Protein AF-X1R672-F1 (afdb_monomer)

Organism: NCBI:txid412755

Secondary structure (DSSP, 8-state):
-EEEEE-S-EEES-EEEEEEEE-S-EEEEEEEEEEEEE-S-EEEEEEEEEEEEE-S-EEEEEEEEEEEEESS-EEEEEEEEEEEEE-S---S-B-EEEEEEEEE-S-EEEEEEEEEEEEE-S-EEEEEEEEEEEEE-S-EEEEEEEEEEEEE-S-EEEEEEEEEEEEE-S-EEEEEEEEEEEEE-S-EEEEEEEEEEEEE--S-EEEEEEEEEEEE-

Solvent-accessible surface area (backbone atoms only — not comparable to full-atom values): 9583 Å² total; per-residue (Å²): 113,50,78,53,73,38,82,54,72,50,74,45,71,72,45,62,31,42,38,41,38,33,62,29,45,37,41,41,45,37,34,44,42,40,40,39,43,34,64,32,46,38,48,41,48,37,36,46,34,42,38,45,41,30,63,30,47,35,40,37,44,36,32,44,34,40,39,42,41,42,64,25,36,42,34,52,44,34,33,44,33,40,36,41,40,37,73,33,54,52,60,62,69,39,53,38,35,44,36,41,38,39,39,35,60,34,53,47,51,42,45,36,34,43,34,41,36,36,38,34,58,24,45,36,39,38,43,38,33,44,35,39,36,38,37,33,59,23,43,35,40,40,43,37,34,43,35,41,39,39,38,31,60,23,45,34,39,38,45,36,35,44,37,42,35,39,39,32,62,24,45,36,42,36,42,38,35,46,34,40,39,38,40,31,57,26,42,36,40,35,47,35,35,43,36,40,35,38,41,44,73,29,97,43,74,46,72,74,38,72,74,42,81,50,76,50,112

Radius of gyration: 20.78 Å; Cα contacts (8 Å, |Δi|>4): 704; chains: 1; bounding box: 51×22×62 Å

pLDDT: mean 83.42, std 8.6, range [56.53, 95.25]

Foldseek 3Di:
DDEEEAPEEEEEEEDAEYAYEYCYEYEYEEYEEYEYEYNEEYEYEEYAEYDYEYCEEYEYEEYAEEEEEYNYAYYYAEYAEYEYEYPYDHPDEHNEYAYYAEEYCEEHEYEYYAEEEYEYNEEYEYEEYAEYEYEYCYEYEYEDYAEYAEEYNEEYEYEDYEYYYYEYPYEYEYEDYEEEAEEYCEAYEYAEYEEYYYEYNYPHYYYNYYNYDDDYD

Structure (mmCIF, N/CA/C/O backbone):
data_AF-X1R672-F1
#
_entry.id   AF-X1R672-F1
#
loop_
_atom_site.group_PDB
_atom_site.id
_atom_site.type_symbol
_atom_site.label_atom_id
_atom_site.label_alt_id
_atom_site.label_comp_id
_atom_site.label_asym_id
_atom_site.label_entity_id
_atom_site.label_seq_id
_atom_site.pdbx_PDB_ins_code
_atom_site.Cartn_x
_atom_site.Cartn_y
_atom_site.Cartn_z
_atom_site.occupancy
_atom_site.B_iso_or_equiv
_atom_site.auth_seq_id
_atom_site.auth_comp_id
_atom_site.auth_asym_id
_atom_site.auth_atom_id
_atom_site.pdbx_PDB_model_num
ATOM 1 N N . ILE A 1 1 ? 27.739 8.202 -20.417 1.00 71.56 1 ILE A N 1
ATOM 2 C CA . ILE A 1 1 ? 26.594 9.024 -20.893 1.00 71.56 1 ILE A CA 1
ATOM 3 C C . ILE A 1 1 ? 26.283 8.698 -22.350 1.00 71.56 1 ILE A C 1
ATOM 5 O O . ILE A 1 1 ? 27.121 8.945 -23.214 1.00 71.56 1 ILE A O 1
ATOM 9 N N . TRP A 1 2 ? 25.102 8.149 -22.623 1.00 75.69 2 TRP A N 1
ATOM 10 C CA . TRP A 1 2 ? 24.567 7.944 -23.969 1.00 75.69 2 TRP A CA 1
ATOM 11 C C . TRP A 1 2 ? 23.218 8.652 -24.113 1.00 75.69 2 TRP A C 1
ATOM 13 O O . TRP A 1 2 ? 22.393 8.593 -23.203 1.00 75.69 2 TRP A O 1
ATOM 23 N N . THR A 1 3 ? 22.997 9.299 -25.260 1.00 81.69 3 THR A N 1
ATOM 24 C CA . THR A 1 3 ? 21.722 9.929 -25.618 1.00 81.69 3 THR A CA 1
ATOM 25 C C . THR A 1 3 ? 21.272 9.495 -27.013 1.00 81.69 3 THR A C 1
ATOM 27 O O . THR A 1 3 ? 22.068 9.535 -27.953 1.00 81.69 3 THR A O 1
ATOM 30 N N . GLY A 1 4 ? 20.007 9.091 -27.177 1.00 80.81 4 GLY A N 1
ATOM 31 C CA . GLY A 1 4 ? 19.477 8.732 -28.500 1.00 80.81 4 GLY A CA 1
ATOM 32 C C . GLY A 1 4 ? 18.262 7.802 -28.513 1.00 80.81 4 GLY A C 1
ATOM 33 O O . GLY A 1 4 ? 17.698 7.462 -27.479 1.00 80.81 4 GLY A O 1
ATOM 34 N N . THR A 1 5 ? 17.877 7.370 -29.715 1.00 83.44 5 THR A N 1
ATOM 35 C CA . THR A 1 5 ? 16.815 6.375 -29.936 1.00 83.44 5 THR A CA 1
ATOM 36 C C . THR A 1 5 ? 17.429 5.036 -30.334 1.00 83.44 5 THR A C 1
ATOM 38 O O . THR A 1 5 ? 18.283 4.982 -31.223 1.00 83.44 5 THR A O 1
ATOM 41 N N . VAL A 1 6 ? 16.992 3.950 -29.697 1.00 81.25 6 VAL A N 1
ATOM 42 C CA . VAL A 1 6 ? 17.369 2.578 -30.059 1.00 81.25 6 VAL A CA 1
ATOM 43 C C . VAL A 1 6 ? 16.262 1.967 -30.918 1.00 81.25 6 VAL A C 1
ATOM 45 O O . VAL A 1 6 ? 15.245 1.524 -30.397 1.00 81.25 6 VAL A O 1
ATOM 48 N N . 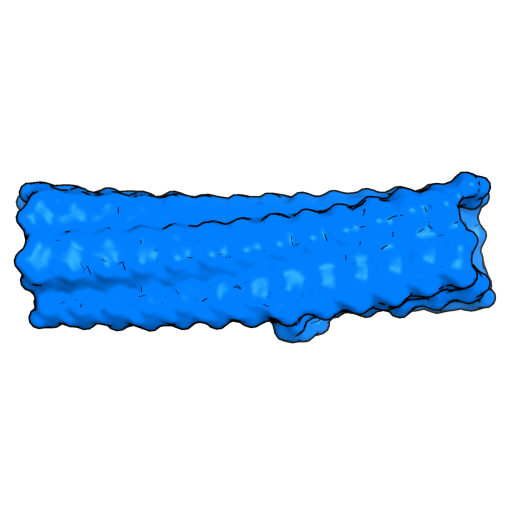GLY A 1 7 ? 16.468 1.943 -32.237 1.00 80.62 7 GLY A N 1
ATOM 49 C CA . GLY A 1 7 ? 15.520 1.370 -33.209 1.00 80.62 7 GLY A CA 1
ATOM 50 C C . GLY A 1 7 ? 15.805 -0.082 -33.623 1.00 80.62 7 GLY A C 1
ATOM 51 O O . GLY A 1 7 ? 15.155 -0.603 -34.525 1.00 80.62 7 GLY A O 1
ATOM 52 N N . ALA A 1 8 ? 16.809 -0.735 -33.029 1.00 77.50 8 ALA A N 1
ATOM 53 C CA . ALA A 1 8 ? 17.177 -2.124 -33.315 1.00 77.50 8 ALA A CA 1
ATOM 54 C C . ALA A 1 8 ? 17.675 -2.825 -32.047 1.00 77.50 8 ALA A C 1
ATOM 56 O O . ALA A 1 8 ? 18.190 -2.164 -31.148 1.00 77.50 8 ALA A O 1
ATOM 57 N N . SER A 1 9 ? 17.557 -4.155 -31.990 1.00 79.19 9 SER A N 1
ATOM 58 C CA . SER A 1 9 ? 17.966 -4.919 -30.811 1.00 79.19 9 SER A CA 1
ATOM 59 C C . SER A 1 9 ? 19.440 -4.732 -30.471 1.00 79.19 9 SER A C 1
ATOM 61 O O . SER A 1 9 ? 20.311 -4.839 -31.338 1.00 79.19 9 SER A O 1
ATOM 63 N N . ALA A 1 10 ? 19.708 -4.471 -29.197 1.00 75.62 10 ALA A N 1
ATOM 64 C CA . ALA A 1 10 ? 21.037 -4.178 -28.688 1.00 75.62 10 ALA A CA 1
ATOM 65 C C . ALA A 1 10 ? 21.190 -4.663 -27.240 1.00 75.62 10 ALA A C 1
ATOM 67 O O . ALA A 1 10 ? 20.209 -4.791 -26.509 1.00 75.62 10 ALA A O 1
ATOM 68 N N . GLY A 1 11 ? 22.431 -4.965 -26.858 1.00 76.94 11 GLY A N 1
ATOM 69 C CA . GLY A 1 11 ? 22.773 -5.452 -25.529 1.00 76.94 11 GLY A CA 1
ATOM 70 C C . GLY A 1 11 ? 23.966 -4.701 -24.954 1.00 76.94 11 GLY A C 1
ATOM 71 O O . GLY A 1 11 ? 24.951 -4.471 -25.665 1.00 76.94 11 GLY A O 1
ATOM 72 N N . TRP A 1 12 ? 23.899 -4.335 -23.676 1.00 76.06 12 TRP A N 1
ATOM 73 C CA . TRP A 1 12 ? 24.976 -3.624 -22.987 1.00 76.06 12 TRP A CA 1
ATOM 74 C C . TRP A 1 12 ? 25.368 -4.316 -21.686 1.00 76.06 12 TRP A C 1
ATOM 76 O O . TRP A 1 12 ? 24.532 -4.754 -20.900 1.00 76.06 12 TRP A O 1
ATOM 86 N N . ASN A 1 13 ? 26.676 -4.360 -21.431 1.00 74.88 13 ASN A N 1
ATOM 87 C CA . ASN A 1 13 ? 27.198 -4.873 -20.165 1.00 74.88 13 ASN A CA 1
ATOM 88 C C . ASN A 1 13 ? 27.234 -3.799 -19.069 1.00 74.88 13 ASN A C 1
ATOM 90 O O . ASN A 1 13 ? 26.961 -4.121 -17.920 1.00 74.88 13 ASN A O 1
ATOM 94 N N . LEU A 1 14 ? 27.580 -2.554 -19.414 1.00 75.12 14 LEU A N 1
ATOM 95 C CA . LEU A 1 14 ? 27.647 -1.438 -18.470 1.00 75.12 14 LEU A CA 1
ATOM 96 C C . LEU A 1 14 ? 27.335 -0.121 -19.186 1.00 75.12 14 LEU A C 1
ATOM 98 O O . LEU A 1 14 ? 27.937 0.178 -20.222 1.00 75.12 14 LEU A O 1
ATOM 102 N N . VAL A 1 15 ? 26.403 0.652 -18.633 1.00 75.69 15 VAL A N 1
ATOM 103 C CA . VAL A 1 15 ? 26.077 2.013 -19.073 1.00 75.69 15 VAL A CA 1
ATOM 104 C C . VAL A 1 15 ? 25.950 2.894 -17.837 1.00 75.69 15 VAL A C 1
ATOM 106 O O . VAL A 1 15 ? 25.052 2.686 -17.045 1.00 75.69 15 VAL A O 1
ATOM 109 N N . GLU A 1 16 ? 26.821 3.886 -17.664 1.00 77.38 16 GLU A N 1
ATOM 110 C CA . GLU A 1 16 ? 26.736 4.785 -16.496 1.00 77.38 16 GLU A CA 1
ATOM 111 C C . GLU A 1 16 ? 25.471 5.655 -16.551 1.00 77.38 16 GLU A C 1
ATOM 113 O O . GLU A 1 16 ? 24.698 5.718 -15.612 1.00 77.38 16 GLU A O 1
ATOM 118 N N . ILE A 1 17 ? 25.207 6.308 -17.688 1.00 78.38 17 ILE A N 1
ATOM 119 C CA . ILE A 1 17 ? 24.030 7.177 -17.842 1.00 78.38 17 ILE A CA 1
ATOM 120 C C . ILE A 1 17 ? 23.416 6.966 -19.213 1.00 78.38 17 ILE A C 1
ATOM 122 O O . ILE A 1 17 ? 24.131 7.064 -20.222 1.00 78.38 17 ILE A O 1
ATOM 126 N N . TRP A 1 18 ? 22.105 6.749 -19.247 1.00 81.00 18 TRP A N 1
ATOM 127 C CA . TRP A 1 18 ? 21.318 6.641 -20.470 1.00 81.00 18 TRP A CA 1
ATOM 128 C C . TRP A 1 18 ? 20.131 7.606 -20.459 1.00 81.00 18 TRP A C 1
ATOM 130 O O . TRP A 1 18 ? 19.401 7.712 -19.473 1.00 81.00 18 TRP A O 1
ATOM 140 N N . THR A 1 19 ? 19.912 8.302 -21.577 1.00 82.19 19 THR A N 1
ATOM 141 C CA . THR A 1 19 ? 18.711 9.123 -21.781 1.00 82.19 19 THR A CA 1
ATOM 142 C C . THR A 1 19 ? 18.180 8.978 -23.202 1.00 82.19 19 THR A C 1
ATOM 144 O O . THR A 1 19 ? 18.911 9.236 -24.160 1.00 82.19 19 THR A O 1
ATOM 147 N N . GLY A 1 20 ? 16.917 8.593 -23.384 1.00 81.94 20 GLY A N 1
ATOM 148 C CA . GLY A 1 20 ? 16.437 8.282 -24.731 1.00 81.94 20 GLY A CA 1
ATOM 149 C C . GLY A 1 20 ? 15.103 7.552 -24.844 1.00 81.94 20 GLY A C 1
ATOM 150 O O . GLY A 1 20 ? 14.319 7.485 -23.898 1.00 81.94 20 GLY A O 1
ATOM 151 N N . VAL A 1 21 ? 14.878 6.978 -26.030 1.00 80.31 21 VAL A N 1
ATOM 152 C CA . VAL A 1 21 ? 13.721 6.123 -26.339 1.00 80.31 21 VAL A CA 1
ATOM 153 C C . VAL A 1 21 ? 14.203 4.759 -26.828 1.00 80.31 21 VAL A C 1
ATOM 155 O O . VAL A 1 21 ? 15.087 4.680 -27.685 1.00 80.31 21 VAL A O 1
ATOM 158 N N . ALA A 1 22 ? 13.634 3.683 -26.287 1.00 79.12 22 ALA A N 1
ATOM 159 C CA . ALA A 1 22 ? 13.889 2.318 -26.745 1.00 79.12 22 ALA A CA 1
ATOM 160 C C . ALA A 1 22 ? 12.663 1.774 -27.495 1.00 79.12 22 ALA A C 1
ATOM 162 O O . ALA A 1 22 ? 11.650 1.448 -26.877 1.00 79.12 22 ALA A O 1
ATOM 163 N N . GLU A 1 23 ? 12.769 1.672 -28.823 1.00 81.06 23 GLU A N 1
ATOM 164 C CA . GLU A 1 23 ? 11.704 1.196 -29.726 1.00 81.06 23 GLU A CA 1
ATOM 165 C C . GLU A 1 23 ? 11.875 -0.291 -30.112 1.00 81.06 23 GLU A C 1
ATOM 167 O O . GLU A 1 23 ? 11.015 -0.867 -30.778 1.00 81.06 23 GLU A O 1
ATOM 172 N N . ALA A 1 24 ? 12.984 -0.930 -29.717 1.00 73.81 24 ALA A N 1
ATOM 173 C CA . ALA A 1 24 ? 13.288 -2.333 -30.013 1.00 73.81 24 ALA A CA 1
ATOM 174 C C . ALA A 1 24 ? 13.785 -3.115 -28.777 1.00 73.81 24 ALA A C 1
ATOM 176 O O . ALA A 1 24 ? 14.414 -2.516 -27.897 1.00 73.81 24 ALA A O 1
ATOM 177 N N . PRO A 1 25 ? 13.576 -4.454 -28.728 1.00 73.00 25 PRO A N 1
ATOM 178 C CA . PRO A 1 25 ? 13.939 -5.271 -27.573 1.00 73.00 25 PRO A CA 1
ATOM 179 C C . PRO A 1 25 ? 15.420 -5.197 -27.249 1.00 73.00 25 PRO A C 1
ATOM 181 O O . PRO A 1 25 ? 16.264 -5.292 -28.146 1.00 73.00 25 PRO A O 1
ATOM 184 N N . THR A 1 26 ? 15.730 -5.057 -25.972 1.00 70.69 26 THR A N 1
ATOM 185 C CA . THR A 1 26 ? 17.067 -4.698 -25.508 1.00 70.69 26 THR A CA 1
ATOM 186 C C . THR A 1 26 ? 17.372 -5.365 -24.164 1.00 70.69 26 THR A C 1
ATOM 188 O O . THR A 1 26 ? 16.464 -5.639 -23.383 1.00 70.69 26 THR A O 1
ATOM 191 N N . GLU A 1 27 ? 18.646 -5.698 -23.937 1.00 73.12 27 GLU A N 1
ATOM 192 C CA . GLU A 1 27 ? 19.112 -6.415 -22.740 1.00 73.12 27 GLU A CA 1
ATOM 193 C C . GLU A 1 27 ? 20.256 -5.644 -22.075 1.00 73.12 27 GLU A C 1
ATOM 195 O O . GLU A 1 27 ? 21.215 -5.222 -22.732 1.00 73.12 27 GLU A O 1
ATOM 200 N N . TRP A 1 28 ? 20.190 -5.491 -20.756 1.00 69.94 28 TRP A N 1
ATOM 201 C CA . TRP A 1 28 ? 21.208 -4.772 -19.999 1.00 69.94 28 TRP A CA 1
ATOM 202 C C . TRP A 1 28 ? 21.562 -5.477 -18.697 1.00 69.94 28 TRP A C 1
ATOM 204 O O . TRP A 1 28 ? 20.696 -5.942 -17.953 1.00 69.94 28 TRP A O 1
ATOM 214 N N . LYS A 1 29 ? 22.864 -5.507 -18.391 1.00 67.81 29 LYS A N 1
ATOM 215 C CA . LYS A 1 29 ? 23.355 -6.075 -17.130 1.00 67.81 29 LYS A CA 1
ATOM 216 C C . LYS A 1 29 ? 23.440 -5.074 -15.984 1.00 67.81 29 LYS A C 1
ATOM 218 O O . LYS A 1 29 ? 22.964 -5.392 -14.904 1.00 67.81 29 LYS A O 1
ATOM 223 N N . LEU A 1 30 ? 24.055 -3.912 -16.192 1.00 68.19 30 LEU A N 1
ATOM 224 C CA . LEU A 1 30 ? 24.229 -2.918 -15.131 1.00 68.19 30 LEU A CA 1
ATOM 225 C C . LEU A 1 30 ? 24.100 -1.501 -15.683 1.00 68.19 30 LEU A C 1
ATOM 227 O O . LEU A 1 30 ? 24.703 -1.175 -16.714 1.00 68.19 30 LEU A O 1
ATOM 231 N N . THR A 1 31 ? 23.300 -0.664 -15.025 1.00 70.50 31 THR A N 1
ATOM 232 C CA . THR A 1 31 ? 23.188 0.764 -15.345 1.00 70.50 31 THR A CA 1
ATOM 233 C C . THR A 1 31 ? 23.031 1.603 -14.080 1.00 70.50 31 THR A C 1
ATOM 235 O O . THR A 1 31 ? 22.209 1.251 -13.242 1.00 70.50 31 THR A O 1
ATOM 238 N N . GLU A 1 32 ? 23.808 2.687 -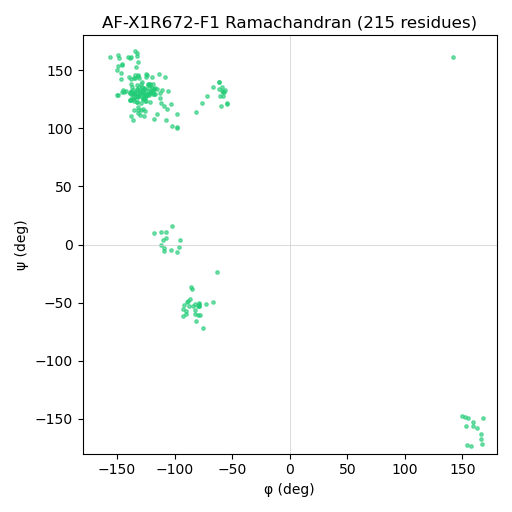13.955 1.00 76.44 32 GLU A N 1
ATOM 239 C CA . GLU A 1 32 ? 23.737 3.593 -12.794 1.00 76.44 32 GLU A CA 1
ATOM 240 C C . GLU A 1 32 ? 22.474 4.468 -12.910 1.00 76.44 32 GLU A C 1
ATOM 242 O O . GLU A 1 32 ? 21.482 4.181 -12.257 1.00 76.44 32 GLU A O 1
ATOM 247 N N . THR A 1 33 ? 22.410 5.441 -13.830 1.00 76.25 33 THR A N 1
ATOM 248 C CA . THR A 1 33 ? 21.232 6.328 -13.971 1.00 76.25 33 THR A CA 1
ATOM 249 C C . THR A 1 33 ? 20.532 6.200 -15.326 1.00 76.25 33 THR A C 1
ATOM 251 O O . THR A 1 33 ? 21.135 6.360 -16.396 1.00 76.25 33 THR A O 1
ATOM 254 N N . TRP A 1 34 ? 19.212 6.010 -15.300 1.00 77.62 34 TRP A N 1
ATOM 255 C CA . TRP A 1 34 ? 18.373 5.820 -16.481 1.00 77.62 34 TRP A CA 1
ATOM 256 C C . TRP A 1 34 ? 17.211 6.819 -16.540 1.00 77.62 34 TRP A C 1
ATOM 258 O O . TRP A 1 34 ? 16.376 6.853 -15.641 1.00 77.62 34 TRP A O 1
ATOM 268 N N . SER A 1 35 ? 17.096 7.587 -17.634 1.00 79.00 35 SER A N 1
ATOM 269 C CA . SER A 1 35 ? 15.944 8.471 -17.882 1.00 79.00 35 SER A CA 1
ATOM 270 C C . SER A 1 35 ? 15.289 8.236 -19.248 1.00 79.00 35 SER A C 1
ATOM 272 O O . SER A 1 35 ? 15.903 8.520 -20.277 1.00 79.00 35 SER A O 1
ATOM 274 N N . ALA A 1 36 ? 14.067 7.687 -19.304 1.00 73.56 36 ALA A N 1
ATOM 275 C CA . ALA A 1 36 ? 13.574 7.092 -20.556 1.00 73.56 36 ALA A CA 1
ATOM 276 C C . ALA A 1 36 ? 12.073 6.971 -20.776 1.00 73.56 36 ALA A C 1
ATOM 278 O O . ALA A 1 36 ? 11.294 6.849 -19.833 1.00 73.56 36 ALA A O 1
ATOM 279 N N . THR A 1 37 ? 11.729 6.804 -22.056 1.00 75.75 37 THR A N 1
ATOM 280 C CA . THR A 1 37 ? 10.483 6.166 -22.496 1.00 75.75 37 THR A CA 1
ATOM 281 C C . THR A 1 37 ? 10.789 4.837 -23.192 1.00 75.75 37 THR A C 1
ATOM 283 O O . THR A 1 37 ? 11.593 4.782 -24.125 1.00 75.75 37 THR A O 1
ATOM 286 N N . ILE A 1 38 ? 10.158 3.755 -22.730 1.00 70.62 38 ILE A N 1
ATOM 287 C CA . ILE A 1 38 ? 10.334 2.405 -23.288 1.00 70.62 38 ILE A CA 1
ATOM 288 C C . ILE A 1 38 ? 9.061 1.977 -24.035 1.00 70.62 38 ILE A C 1
ATOM 290 O O . ILE A 1 38 ? 7.989 1.856 -23.434 1.00 70.62 38 ILE A O 1
ATOM 294 N N . GLU A 1 39 ? 9.201 1.709 -25.336 1.00 77.06 39 GLU A N 1
ATOM 295 C CA . GLU A 1 39 ? 8.126 1.312 -26.261 1.00 77.06 39 GLU A CA 1
ATOM 296 C C . GLU A 1 39 ? 8.253 -0.148 -26.748 1.00 77.06 39 GLU A C 1
ATOM 298 O O . GLU A 1 39 ? 7.537 -0.573 -27.655 1.00 77.06 39 GLU A O 1
ATOM 303 N N . SER A 1 40 ? 9.145 -0.949 -26.154 1.00 71.88 40 SER A N 1
ATOM 304 C CA . SER A 1 40 ? 9.304 -2.378 -26.469 1.00 71.88 40 SER A CA 1
ATOM 305 C C . SER A 1 40 ? 9.750 -3.196 -25.248 1.00 71.88 40 SER A C 1
ATOM 307 O O . SER A 1 40 ? 10.297 -2.607 -24.320 1.00 71.88 40 SER A O 1
ATOM 309 N N . PRO A 1 41 ? 9.563 -4.533 -25.232 1.00 70.56 41 PRO A N 1
ATOM 310 C CA . PRO A 1 41 ? 9.930 -5.346 -24.078 1.00 70.56 41 PRO A CA 1
ATOM 311 C C . PRO A 1 41 ? 11.417 -5.311 -23.738 1.00 70.56 41 PRO A C 1
ATOM 313 O O . PRO A 1 41 ? 12.267 -5.376 -24.629 1.00 70.56 41 PRO A O 1
ATOM 316 N N . VAL A 1 42 ? 11.713 -5.270 -22.440 1.00 69.44 42 VAL A N 1
ATOM 317 C CA . VAL A 1 42 ? 13.078 -5.181 -21.918 1.00 69.44 42 VAL A CA 1
ATOM 318 C C . VAL A 1 42 ? 13.283 -6.108 -20.720 1.00 69.44 42 VAL A C 1
ATOM 320 O O . VAL A 1 42 ? 12.402 -6.222 -19.866 1.00 69.44 42 VAL A O 1
ATOM 323 N N . GLU A 1 43 ? 14.476 -6.707 -20.641 1.00 70.75 43 GLU A N 1
ATOM 324 C CA . GLU A 1 43 ? 14.959 -7.467 -19.484 1.00 70.75 43 GLU A CA 1
ATOM 325 C C . GLU A 1 43 ? 16.231 -6.832 -18.884 1.00 70.75 43 GLU A C 1
ATOM 327 O O . GLU A 1 43 ? 17.187 -6.518 -19.605 1.00 70.75 43 GLU A O 1
ATOM 332 N N . TRP A 1 44 ? 16.249 -6.672 -17.553 1.00 67.75 44 TRP A N 1
ATOM 333 C CA . TRP A 1 44 ? 17.357 -6.078 -16.790 1.00 67.75 44 TRP A CA 1
ATOM 334 C C . TRP A 1 44 ? 17.871 -6.985 -15.676 1.00 67.75 44 TRP A C 1
ATOM 336 O O . TRP A 1 44 ? 17.090 -7.653 -14.993 1.00 67.75 44 TRP A O 1
ATOM 346 N N . GLN A 1 45 ? 19.182 -6.918 -15.406 1.00 68.81 45 GLN A N 1
ATOM 347 C CA . GLN A 1 45 ? 19.751 -7.494 -14.181 1.00 68.81 45 GLN A CA 1
ATOM 348 C C . GLN A 1 45 ? 19.836 -6.490 -13.018 1.00 68.81 45 GLN A C 1
ATOM 350 O O . GLN A 1 45 ? 19.338 -6.821 -11.947 1.00 68.81 45 GLN A O 1
ATOM 355 N N . LEU A 1 46 ? 20.420 -5.299 -13.202 1.00 71.75 46 LEU A N 1
ATOM 356 C CA . LEU A 1 46 ? 20.580 -4.303 -12.130 1.00 71.75 46 LEU A CA 1
ATOM 357 C C . LEU A 1 46 ? 20.467 -2.862 -12.657 1.00 71.75 46 LEU A C 1
ATOM 359 O O . LEU A 1 46 ? 21.141 -2.515 -13.633 1.00 71.75 46 LEU A O 1
ATOM 363 N N . ILE A 1 47 ? 19.650 -2.036 -11.995 1.00 76.62 47 ILE A N 1
ATOM 364 C CA . ILE A 1 47 ? 19.583 -0.577 -12.186 1.00 76.62 47 ILE A CA 1
ATOM 365 C C . ILE A 1 47 ? 19.731 0.117 -10.826 1.00 76.62 47 ILE A C 1
ATOM 367 O O . ILE A 1 47 ? 19.000 -0.232 -9.905 1.00 76.62 47 ILE A O 1
ATOM 371 N N . GLU A 1 48 ? 20.619 1.106 -10.705 1.00 80.69 48 GLU A N 1
ATOM 372 C CA . GLU A 1 48 ? 20.726 1.909 -9.471 1.00 80.69 48 GLU A CA 1
ATOM 373 C C . GLU A 1 48 ? 19.606 2.964 -9.413 1.00 80.69 48 GLU A C 1
ATOM 375 O O . GLU A 1 48 ? 18.834 3.019 -8.467 1.00 80.69 48 GLU A O 1
ATOM 380 N N . GLU A 1 49 ? 19.413 3.761 -10.462 1.00 80.69 49 GLU A N 1
ATOM 381 C CA . GLU A 1 49 ? 18.392 4.810 -10.496 1.00 80.69 49 GLU A CA 1
ATOM 382 C C . GLU A 1 49 ? 17.632 4.818 -11.823 1.00 80.69 49 GLU A C 1
ATOM 384 O O . GLU A 1 49 ? 18.210 4.949 -12.906 1.00 80.69 49 GLU A O 1
ATOM 389 N N . TRP A 1 50 ? 16.305 4.741 -11.749 1.00 81.06 50 TRP A N 1
ATOM 390 C CA . TRP A 1 50 ? 15.420 4.885 -12.895 1.00 81.06 50 TRP A CA 1
ATOM 391 C C . TRP A 1 50 ? 14.424 6.029 -12.729 1.00 81.06 50 TRP A C 1
ATOM 393 O O . TRP A 1 50 ? 13.767 6.169 -11.697 1.00 81.06 50 TRP A O 1
ATOM 403 N N . MET A 1 51 ? 14.238 6.791 -13.809 1.00 80.38 51 MET A N 1
ATOM 404 C CA . MET A 1 51 ? 13.236 7.844 -13.923 1.00 80.38 51 MET A CA 1
ATOM 405 C C . MET A 1 51 ? 12.551 7.835 -15.297 1.00 80.38 51 MET A C 1
ATOM 407 O O . MET A 1 51 ? 13.211 7.981 -16.324 1.00 80.38 51 MET A O 1
ATOM 411 N N . GLY A 1 52 ? 11.223 7.745 -15.377 1.00 75.31 52 GLY A N 1
ATOM 412 C CA . GLY A 1 52 ? 10.558 7.822 -16.685 1.00 75.31 52 GLY A CA 1
ATOM 413 C C . GLY A 1 52 ? 9.155 7.237 -16.783 1.00 75.31 52 GLY A C 1
ATOM 414 O O . GLY A 1 52 ? 8.407 7.173 -15.807 1.00 75.31 52 GLY A O 1
ATOM 415 N N . THR A 1 53 ? 8.808 6.793 -17.993 1.00 72.38 53 THR A N 1
ATOM 416 C CA . THR A 1 53 ? 7.558 6.082 -18.293 1.00 72.38 53 THR A CA 1
ATOM 417 C C . THR A 1 53 ? 7.833 4.811 -19.088 1.00 72.38 53 THR A C 1
ATOM 419 O O . THR A 1 53 ? 8.701 4.761 -19.962 1.00 72.38 53 THR A O 1
ATOM 422 N N . ILE A 1 54 ? 7.068 3.760 -18.805 1.00 71.38 54 ILE A N 1
ATOM 423 C CA . ILE A 1 54 ? 7.131 2.502 -19.553 1.00 71.38 54 ILE A CA 1
ATOM 424 C C . ILE A 1 54 ? 5.762 2.213 -20.129 1.00 71.38 54 ILE A C 1
ATOM 426 O O . ILE A 1 54 ? 4.813 2.082 -19.368 1.00 71.38 54 ILE A O 1
ATOM 430 N N . SER A 1 55 ? 5.679 2.054 -21.449 1.00 74.38 55 SER A N 1
ATOM 431 C CA . SER A 1 55 ? 4.428 1.732 -22.149 1.00 74.38 55 SER A CA 1
ATOM 432 C C . SER A 1 55 ? 4.375 0.293 -22.673 1.00 74.38 55 SER A C 1
ATOM 434 O O . SER A 1 55 ? 3.474 -0.050 -23.435 1.00 74.38 55 SER A O 1
ATOM 436 N N . THR A 1 56 ? 5.322 -0.569 -22.281 1.00 68.81 56 THR A N 1
ATOM 437 C CA . THR A 1 56 ? 5.367 -1.988 -22.687 1.00 68.81 56 THR A CA 1
ATOM 438 C C . THR A 1 56 ? 5.802 -2.926 -21.561 1.00 68.81 56 THR A C 1
ATOM 440 O O . THR A 1 56 ? 6.375 -2.463 -20.581 1.00 68.81 56 THR A O 1
ATOM 443 N N . PRO A 1 57 ? 5.536 -4.242 -21.665 1.00 73.00 57 PRO A N 1
ATOM 444 C CA . PRO A 1 57 ? 5.924 -5.166 -20.614 1.00 73.00 57 PRO A CA 1
ATOM 445 C C . PRO A 1 57 ? 7.432 -5.222 -20.393 1.00 73.00 57 PRO A C 1
ATOM 447 O O . PRO A 1 57 ? 8.179 -5.359 -21.358 1.00 73.00 57 PRO A O 1
ATOM 450 N N . ALA A 1 58 ? 7.880 -5.174 -19.144 1.00 72.19 58 ALA A N 1
ATOM 451 C CA . ALA A 1 58 ? 9.300 -5.269 -18.824 1.00 72.19 58 ALA A CA 1
ATOM 452 C C . ALA A 1 58 ? 9.544 -6.006 -17.502 1.00 72.19 58 ALA A C 1
ATOM 454 O O . ALA A 1 58 ? 8.652 -6.105 -16.652 1.00 72.19 58 ALA A O 1
ATOM 455 N N . MET A 1 59 ? 10.741 -6.580 -17.381 1.00 73.56 59 MET A N 1
ATOM 456 C CA . MET A 1 59 ? 11.142 -7.426 -16.260 1.00 73.56 59 MET A CA 1
ATOM 457 C C . MET A 1 59 ? 12.500 -6.993 -15.707 1.00 73.56 59 MET A C 1
ATOM 459 O O . MET A 1 59 ? 13.449 -6.772 -16.464 1.00 73.56 59 MET A O 1
ATOM 463 N N . TRP A 1 60 ? 12.601 -6.934 -14.380 1.00 73.06 60 TRP A N 1
ATOM 464 C CA . TRP A 1 60 ? 13.830 -6.581 -13.673 1.00 73.06 60 TRP A CA 1
ATOM 465 C C . TRP A 1 60 ? 14.097 -7.525 -12.510 1.00 73.06 60 TRP A C 1
ATOM 467 O O . TRP A 1 60 ? 13.180 -7.915 -11.781 1.00 73.06 60 TRP A O 1
ATOM 477 N N . ASN A 1 61 ? 15.378 -7.826 -12.302 1.00 74.06 61 ASN A N 1
ATOM 478 C CA . ASN A 1 61 ? 15.816 -8.539 -11.107 1.00 74.06 61 ASN A CA 1
ATOM 479 C C . ASN A 1 61 ? 16.024 -7.579 -9.925 1.00 74.06 61 ASN A C 1
ATOM 481 O O . ASN A 1 61 ? 15.430 -7.800 -8.877 1.00 74.06 61 ASN A O 1
ATOM 485 N N . LEU A 1 62 ? 16.813 -6.512 -10.089 1.00 78.00 62 LEU A N 1
ATOM 486 C CA . LEU A 1 62 ? 17.099 -5.555 -9.016 1.00 78.00 62 LEU A CA 1
ATOM 487 C C . LEU A 1 62 ? 17.001 -4.105 -9.501 1.00 78.00 62 LEU A C 1
ATOM 489 O O . LEU A 1 62 ? 17.620 -3.753 -10.509 1.00 78.00 62 LEU A O 1
ATOM 493 N N . VAL A 1 63 ? 16.270 -3.274 -8.754 1.00 81.00 63 VAL A N 1
ATOM 494 C CA . VAL A 1 63 ? 16.283 -1.810 -8.884 1.00 81.00 63 VAL A CA 1
ATOM 495 C C . VAL A 1 63 ? 16.512 -1.160 -7.529 1.00 81.00 63 VAL A C 1
ATOM 497 O O . VAL A 1 63 ? 15.709 -1.355 -6.628 1.00 81.00 63 VAL A O 1
ATOM 500 N N . GLU A 1 64 ? 17.560 -0.355 -7.375 1.00 84.25 64 GLU A N 1
ATOM 501 C CA . GLU A 1 64 ? 17.759 0.368 -6.111 1.00 84.25 64 GLU A CA 1
ATOM 502 C C . GLU A 1 64 ? 16.733 1.506 -5.995 1.00 84.25 64 GLU A C 1
ATOM 504 O O . GLU A 1 64 ? 15.979 1.570 -5.036 1.00 84.25 64 GLU A O 1
ATOM 509 N N . THR A 1 65 ? 16.597 2.372 -7.000 1.00 85.06 65 THR A N 1
ATOM 510 C CA . THR A 1 65 ? 15.648 3.497 -6.968 1.00 85.06 65 THR A CA 1
ATOM 511 C C . THR A 1 65 ? 14.812 3.597 -8.237 1.00 85.06 65 THR A C 1
ATOM 513 O O . THR A 1 65 ? 15.327 3.676 -9.350 1.00 85.06 65 THR A O 1
ATOM 516 N N . TRP A 1 66 ? 13.494 3.685 -8.069 1.00 85.25 66 TRP A N 1
ATOM 517 C CA . TRP A 1 66 ? 12.526 3.926 -9.133 1.00 85.25 66 TRP A CA 1
ATOM 518 C C . TRP A 1 66 ? 11.710 5.189 -8.881 1.00 85.25 66 TRP A C 1
ATOM 520 O O . TRP A 1 66 ? 11.094 5.337 -7.828 1.00 85.25 66 TRP A O 1
ATOM 530 N N . THR A 1 67 ? 11.608 6.057 -9.887 1.00 86.00 67 THR A N 1
ATOM 531 C CA . THR A 1 67 ? 10.676 7.189 -9.894 1.00 86.00 67 THR A CA 1
ATOM 532 C C . THR A 1 67 ? 9.862 7.241 -11.187 1.00 86.00 67 THR A C 1
ATOM 534 O O . THR A 1 67 ? 10.387 7.571 -12.251 1.00 86.00 67 THR A O 1
ATOM 537 N N . GLY A 1 68 ? 8.554 6.988 -11.117 1.00 82.62 68 GLY A N 1
ATOM 538 C CA . GLY A 1 68 ? 7.652 7.213 -12.251 1.00 82.62 68 GLY A CA 1
ATOM 539 C C . GLY A 1 68 ? 6.399 6.344 -12.267 1.00 82.62 68 GLY A C 1
ATOM 540 O O . GLY A 1 68 ? 6.106 5.625 -11.315 1.00 82.62 68 GLY A O 1
ATOM 541 N N . ALA A 1 69 ? 5.659 6.424 -13.373 1.00 80.12 69 ALA A N 1
ATOM 542 C CA . ALA A 1 69 ? 4.375 5.751 -13.549 1.00 80.12 69 ALA A CA 1
ATOM 543 C C . ALA A 1 69 ? 4.440 4.739 -14.709 1.00 80.12 69 ALA A C 1
ATOM 545 O O . ALA A 1 69 ? 4.532 5.149 -15.874 1.00 80.12 69 ALA A O 1
ATOM 546 N N . PRO A 1 70 ? 4.437 3.421 -14.434 1.00 77.38 70 PRO A N 1
ATOM 547 C CA . PRO A 1 70 ? 4.340 2.419 -15.487 1.00 77.38 70 PRO A CA 1
ATOM 548 C C . PRO A 1 70 ? 2.923 2.403 -16.083 1.00 77.38 70 PRO A C 1
ATOM 550 O O . PRO A 1 70 ? 1.930 2.251 -15.369 1.00 77.38 70 PRO A O 1
ATOM 553 N N . SER A 1 71 ? 2.833 2.507 -17.411 1.00 75.12 71 SER A N 1
ATOM 554 C CA . SER A 1 71 ? 1.594 2.384 -18.192 1.00 75.12 71 SER A CA 1
ATOM 555 C C . SER A 1 71 ? 1.461 1.020 -18.888 1.00 75.12 71 SER A C 1
ATOM 557 O O . SER A 1 71 ? 0.641 0.848 -19.793 1.00 75.12 71 SER A O 1
ATOM 559 N N . ALA A 1 72 ? 2.253 0.030 -18.468 1.00 69.94 72 ALA A N 1
ATOM 560 C CA . ALA A 1 72 ? 2.175 -1.352 -18.920 1.00 69.94 72 ALA A CA 1
ATOM 561 C C . ALA A 1 72 ? 2.601 -2.334 -17.814 1.00 69.94 72 ALA A C 1
ATOM 563 O O . ALA A 1 72 ? 3.278 -1.924 -16.869 1.00 69.94 72 ALA A O 1
ATOM 564 N N . PRO A 1 73 ? 2.257 -3.633 -17.945 1.00 70.75 73 PRO A N 1
ATOM 565 C CA . PRO A 1 73 ? 2.630 -4.653 -16.973 1.00 70.75 73 PRO A CA 1
ATOM 566 C C . PRO A 1 73 ? 4.131 -4.718 -16.705 1.00 70.75 73 PRO A C 1
ATOM 568 O O . PRO A 1 73 ? 4.921 -4.994 -17.601 1.00 70.75 73 PRO A O 1
ATOM 571 N N . VAL A 1 74 ? 4.521 -4.528 -15.455 1.00 71.94 74 VAL A N 1
ATOM 572 C CA . VAL A 1 74 ? 5.911 -4.642 -15.012 1.00 71.94 74 VAL A CA 1
ATOM 573 C C . VAL A 1 74 ? 6.056 -5.826 -14.065 1.00 71.94 74 VAL A C 1
ATOM 575 O O . VAL A 1 74 ? 5.117 -6.141 -13.338 1.00 71.94 74 VAL A O 1
ATOM 578 N N . GLN A 1 75 ? 7.209 -6.492 -14.082 1.00 74.38 75 GLN A N 1
ATOM 579 C CA . GLN A 1 75 ? 7.542 -7.535 -13.114 1.00 74.38 75 GLN A CA 1
ATOM 580 C C . GLN A 1 75 ? 8.892 -7.241 -12.460 1.00 74.38 75 GLN A C 1
ATOM 582 O O . GLN A 1 75 ? 9.906 -7.113 -13.145 1.00 74.38 75 GLN A O 1
ATOM 587 N N . TRP A 1 76 ? 8.902 -7.204 -11.131 1.00 73.94 76 TRP A N 1
ATOM 588 C CA . TRP A 1 76 ? 10.082 -6.919 -10.317 1.00 73.94 76 TRP A CA 1
ATOM 589 C C . TRP A 1 76 ? 10.360 -8.090 -9.383 1.00 73.94 76 TRP A C 1
ATOM 591 O O . TRP A 1 76 ? 9.425 -8.640 -8.797 1.00 73.94 76 TRP A O 1
ATOM 601 N N . GLN A 1 77 ? 11.631 -8.465 -9.226 1.00 73.88 77 GLN A N 1
ATOM 602 C CA . GLN A 1 77 ? 12.025 -9.353 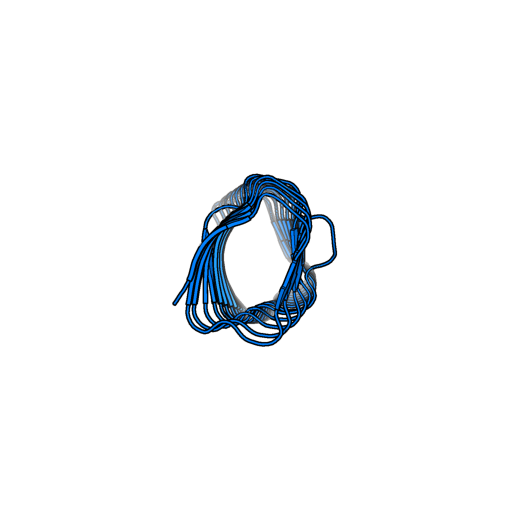-8.128 1.00 73.88 77 GLN A CA 1
ATOM 603 C C . GLN A 1 77 ? 12.351 -8.548 -6.868 1.00 73.88 77 GLN A C 1
ATOM 605 O O . GLN A 1 77 ? 11.764 -8.816 -5.825 1.00 73.88 77 GLN A O 1
ATOM 610 N N . LEU A 1 78 ? 13.229 -7.548 -6.959 1.00 77.94 78 LEU A N 1
ATOM 611 C CA . LEU A 1 78 ? 13.617 -6.722 -5.819 1.00 77.94 78 LEU A CA 1
ATOM 612 C C . LEU A 1 78 ? 13.671 -5.247 -6.202 1.00 77.94 78 LEU A C 1
ATOM 614 O O . LEU A 1 78 ? 14.216 -4.893 -7.252 1.00 77.94 78 LEU A O 1
ATOM 618 N N . ILE A 1 79 ? 13.116 -4.404 -5.336 1.00 83.25 79 ILE A N 1
ATOM 619 C CA . ILE A 1 79 ? 13.246 -2.955 -5.435 1.00 83.25 79 ILE A CA 1
ATOM 620 C C . ILE A 1 79 ? 13.517 -2.340 -4.060 1.00 83.25 79 ILE A C 1
ATOM 622 O O . ILE A 1 79 ? 12.775 -2.591 -3.119 1.00 83.25 79 ILE A O 1
ATOM 626 N N . GLU A 1 80 ? 14.570 -1.540 -3.922 1.00 85.56 80 GLU A N 1
ATOM 627 C CA . GLU A 1 80 ? 14.874 -0.918 -2.625 1.00 85.56 80 GLU A CA 1
ATOM 628 C C . GLU A 1 80 ? 13.964 0.293 -2.397 1.00 85.56 80 GLU A C 1
ATOM 630 O O . GLU A 1 80 ? 13.276 0.382 -1.393 1.00 85.56 80 GLU A O 1
ATOM 635 N N . THR A 1 81 ? 13.859 1.210 -3.357 1.00 86.38 81 THR A N 1
ATOM 636 C CA . THR A 1 81 ? 13.047 2.426 -3.235 1.00 86.38 81 THR A CA 1
ATOM 637 C C . THR A 1 81 ? 12.172 2.640 -4.459 1.00 86.38 81 THR A C 1
ATOM 639 O O . THR A 1 81 ? 12.656 2.723 -5.586 1.00 86.38 81 THR A O 1
ATOM 642 N N . TRP A 1 82 ? 10.873 2.826 -4.245 1.00 88.31 82 TRP A N 1
ATOM 643 C CA . TRP A 1 82 ? 9.926 3.203 -5.288 1.00 88.31 82 TRP A CA 1
ATOM 644 C C . TRP A 1 82 ? 9.184 4.492 -4.951 1.00 88.31 82 TRP A C 1
ATOM 646 O O . TRP A 1 82 ? 8.722 4.688 -3.828 1.00 88.31 82 TRP A O 1
ATOM 656 N N . THR A 1 83 ? 9.010 5.361 -5.947 1.00 88.00 83 THR A N 1
ATOM 657 C CA . THR A 1 83 ? 8.156 6.551 -5.874 1.00 88.00 83 THR A CA 1
ATOM 658 C C . THR A 1 83 ? 7.325 6.735 -7.150 1.00 88.00 83 THR A C 1
ATOM 660 O O . THR A 1 83 ? 7.875 6.755 -8.251 1.00 88.00 83 THR A O 1
ATOM 663 N N . GLY A 1 84 ? 6.007 6.939 -7.040 1.00 85.88 84 GLY A N 1
ATOM 664 C CA . GLY A 1 84 ? 5.165 7.195 -8.218 1.00 85.88 84 GLY A CA 1
ATOM 665 C C . GLY A 1 84 ? 3.684 6.828 -8.102 1.00 85.88 84 GLY A C 1
ATOM 666 O O . GLY A 1 84 ? 3.073 6.871 -7.035 1.00 85.88 84 GLY A O 1
ATOM 667 N N . THR A 1 85 ? 3.085 6.450 -9.231 1.00 84.19 85 THR A N 1
ATOM 668 C CA . THR A 1 85 ? 1.700 5.957 -9.300 1.00 84.19 85 THR A CA 1
ATOM 669 C C . THR A 1 85 ? 1.631 4.738 -10.209 1.00 84.19 85 THR A C 1
ATOM 671 O O . THR A 1 85 ? 2.191 4.760 -11.303 1.00 84.19 85 THR A O 1
ATOM 674 N N . ILE A 1 86 ? 0.961 3.673 -9.766 1.00 81.94 86 ILE A N 1
ATOM 675 C CA . ILE A 1 86 ? 0.653 2.524 -10.622 1.00 81.94 86 ILE A CA 1
ATOM 676 C C . ILE A 1 86 ? -0.779 2.662 -11.142 1.00 81.94 86 ILE A C 1
ATOM 678 O O . ILE A 1 86 ? -1.733 2.486 -10.386 1.00 81.94 86 ILE A O 1
ATOM 682 N N . GLU A 1 87 ? -0.908 2.878 -12.451 1.00 81.88 87 GLU A N 1
ATOM 683 C CA . GLU A 1 87 ? -2.196 2.953 -13.161 1.00 81.88 87 GLU A CA 1
ATOM 684 C C . GLU A 1 87 ? -2.511 1.675 -13.965 1.00 81.88 87 GLU A C 1
ATOM 686 O O . GLU A 1 87 ? -3.576 1.556 -14.572 1.00 81.88 87 GLU A O 1
ATOM 691 N N . THR A 1 88 ? -1.590 0.702 -14.018 1.00 73.06 88 THR A N 1
ATOM 692 C CA . THR A 1 88 ? -1.745 -0.507 -14.846 1.00 73.06 88 THR A CA 1
ATOM 693 C C . THR A 1 88 ? -1.451 -1.795 -14.091 1.00 73.06 88 THR A C 1
ATOM 695 O O . THR A 1 88 ? -0.572 -1.791 -13.232 1.00 73.06 88 THR A O 1
ATOM 698 N N . PRO A 1 89 ? -2.165 -2.905 -14.391 1.00 67.94 89 PRO A N 1
ATOM 699 C CA . PRO A 1 89 ? -2.003 -4.152 -13.655 1.00 67.94 89 PRO A CA 1
ATOM 700 C C . PRO A 1 89 ? -0.547 -4.599 -13.639 1.00 67.94 89 PRO A C 1
ATOM 702 O O . PRO A 1 89 ? 0.053 -4.840 -14.690 1.00 67.94 89 PRO A O 1
ATOM 705 N N . VAL A 1 90 ? 0.001 -4.745 -12.439 1.00 63.75 90 VAL A N 1
ATOM 706 C CA . VAL A 1 90 ? 1.299 -5.383 -12.257 1.00 63.75 90 VAL A CA 1
ATOM 707 C C . VAL A 1 90 ? 1.078 -6.883 -12.402 1.00 63.75 90 VAL A C 1
ATOM 709 O O . VAL A 1 90 ? 0.251 -7.469 -11.706 1.00 63.75 90 VAL A O 1
ATOM 712 N N . VAL A 1 91 ? 1.767 -7.505 -13.357 1.00 56.53 91 VAL A N 1
ATOM 713 C CA . VAL A 1 91 ? 1.639 -8.943 -13.610 1.00 56.53 91 VAL A CA 1
ATOM 714 C C . VAL A 1 91 ? 2.789 -9.639 -12.897 1.00 56.53 91 VAL A C 1
ATOM 716 O O . VAL A 1 91 ? 3.915 -9.649 -13.384 1.00 56.53 91 VAL A O 1
ATOM 719 N N . GLY A 1 92 ? 2.494 -10.221 -11.737 1.00 58.31 92 GLY A N 1
ATOM 720 C CA . GLY A 1 92 ? 3.456 -10.978 -10.941 1.00 58.31 92 GLY A CA 1
ATOM 721 C C . GLY A 1 92 ? 3.288 -10.744 -9.445 1.00 58.31 92 GLY A C 1
ATOM 722 O O . GLY A 1 92 ? 2.683 -9.766 -9.020 1.00 58.31 92 GLY A O 1
ATOM 723 N N . GLU A 1 93 ? 3.832 -11.660 -8.649 1.00 60.62 93 GLU A N 1
ATOM 724 C CA . GLU A 1 93 ? 3.941 -11.485 -7.203 1.00 60.62 93 GLU A CA 1
ATOM 725 C C . GLU A 1 93 ? 5.171 -10.618 -6.908 1.00 60.62 93 GLU A C 1
ATOM 727 O O . GLU A 1 93 ? 6.297 -11.064 -7.156 1.00 60.62 93 GLU A O 1
ATOM 732 N N . TRP A 1 94 ? 4.979 -9.410 -6.371 1.00 66.25 94 TRP A N 1
ATOM 733 C CA . TRP A 1 94 ? 6.087 -8.600 -5.853 1.00 66.25 94 TRP A CA 1
ATOM 734 C C . TRP A 1 94 ? 6.800 -9.368 -4.744 1.00 66.25 94 TRP A C 1
ATOM 736 O O . TRP A 1 94 ? 6.154 -9.718 -3.755 1.00 66.25 94 TRP A O 1
ATOM 746 N N . GLN A 1 95 ? 8.095 -9.660 -4.912 1.00 66.81 95 GLN A N 1
ATOM 747 C CA . GLN A 1 95 ? 8.821 -10.498 -3.951 1.00 66.81 95 GLN A CA 1
ATOM 748 C C . GLN A 1 95 ? 9.406 -9.694 -2.791 1.00 66.81 95 GLN A C 1
ATOM 750 O O . GLN A 1 95 ? 9.217 -10.130 -1.663 1.00 66.81 95 GLN A O 1
ATOM 755 N N . LEU A 1 96 ? 10.071 -8.558 -3.037 1.00 71.94 96 LEU A N 1
ATOM 756 C CA . LEU A 1 96 ? 10.557 -7.664 -1.979 1.00 71.94 96 LEU A CA 1
ATOM 757 C C . LEU A 1 96 ? 10.583 -6.202 -2.441 1.00 71.94 96 LEU A C 1
ATOM 759 O O . LEU A 1 96 ? 11.174 -5.892 -3.479 1.00 71.94 96 LEU A O 1
ATOM 763 N N . ILE A 1 97 ? 9.984 -5.326 -1.634 1.00 79.69 97 ILE A N 1
ATOM 764 C CA . ILE A 1 97 ? 10.204 -3.879 -1.682 1.00 79.69 97 ILE A CA 1
ATOM 765 C C . ILE A 1 97 ? 10.657 -3.396 -0.303 1.00 79.69 97 ILE A C 1
ATOM 767 O O . ILE A 1 97 ? 9.965 -3.667 0.676 1.00 79.69 97 ILE A O 1
ATOM 771 N N . GLU A 1 98 ? 11.758 -2.653 -0.209 1.00 85.31 98 GLU A N 1
ATOM 772 C CA . GLU A 1 98 ? 12.155 -2.058 1.079 1.00 85.31 98 GLU A CA 1
ATOM 773 C C . GLU A 1 98 ? 11.334 -0.793 1.365 1.00 85.31 98 GLU A C 1
ATOM 775 O O . GLU A 1 98 ? 10.672 -0.683 2.387 1.00 85.31 98 GLU A O 1
ATOM 780 N N . THR A 1 99 ? 11.283 0.164 0.443 1.00 86.44 99 THR A N 1
ATOM 781 C CA . THR A 1 99 ? 10.569 1.431 0.622 1.00 86.44 99 THR A CA 1
ATOM 782 C C . THR A 1 99 ? 9.680 1.746 -0.567 1.00 86.44 99 THR A C 1
ATOM 784 O O . THR A 1 99 ? 10.127 1.842 -1.709 1.00 86.44 99 THR A O 1
ATOM 787 N N . TRP A 1 100 ? 8.411 2.025 -0.291 1.00 89.12 100 TRP A N 1
ATOM 788 C CA . TRP A 1 100 ? 7.464 2.508 -1.282 1.00 89.12 100 TRP A CA 1
ATOM 789 C C . TRP A 1 100 ? 6.829 3.833 -0.887 1.00 89.12 100 TRP A C 1
ATOM 791 O O . TRP A 1 100 ? 6.360 3.999 0.236 1.00 89.12 100 TRP A O 1
ATOM 801 N N . THR A 1 101 ? 6.714 4.753 -1.846 1.00 89.50 101 THR A N 1
ATOM 802 C CA . THR A 1 101 ? 5.909 5.970 -1.712 1.00 89.50 101 THR A CA 1
ATOM 803 C C . THR A 1 101 ? 5.004 6.215 -2.922 1.00 89.50 101 THR A C 1
ATOM 805 O O . THR A 1 101 ? 5.492 6.515 -4.009 1.00 89.50 101 THR A O 1
ATOM 808 N N . GLY A 1 102 ? 3.677 6.188 -2.753 1.00 88.25 102 GLY A N 1
ATOM 809 C CA . GLY A 1 102 ? 2.764 6.688 -3.790 1.00 88.25 102 GLY A CA 1
ATOM 810 C C . GLY A 1 102 ? 1.371 6.068 -3.839 1.00 88.25 102 GLY A C 1
ATOM 811 O O . GLY A 1 102 ? 0.800 5.727 -2.809 1.00 88.25 102 GLY A O 1
ATOM 812 N N . ILE A 1 103 ? 0.792 5.985 -5.039 1.00 86.12 103 ILE A N 1
ATOM 813 C CA . ILE A 1 103 ? -0.622 5.617 -5.239 1.00 86.12 103 ILE A CA 1
ATOM 814 C C . ILE A 1 103 ? -0.737 4.339 -6.072 1.00 86.12 103 ILE A C 1
ATOM 816 O O . ILE A 1 103 ? -0.038 4.178 -7.075 1.00 86.12 103 ILE A O 1
ATOM 820 N N . ILE A 1 104 ? -1.642 3.446 -5.671 1.00 83.88 104 ILE A N 1
ATOM 821 C CA . ILE A 1 104 ? -2.055 2.285 -6.467 1.00 83.88 104 ILE A CA 1
ATOM 822 C C . ILE A 1 104 ? -3.507 2.468 -6.909 1.00 83.88 104 ILE A C 1
ATOM 824 O O . ILE A 1 104 ? -4.400 2.526 -6.066 1.00 83.88 104 ILE A O 1
ATOM 828 N N . GLU A 1 105 ? -3.752 2.448 -8.219 1.00 85.81 105 GLU A N 1
ATOM 829 C CA . GLU A 1 105 ? -5.099 2.510 -8.810 1.00 85.81 105 GLU A CA 1
ATOM 830 C C . GLU A 1 105 ? -5.560 1.168 -9.415 1.00 85.81 105 GLU A C 1
ATOM 832 O O . GLU A 1 105 ? -6.626 1.077 -10.026 1.00 85.81 105 GLU A O 1
ATOM 837 N N . VAL A 1 106 ? -4.777 0.097 -9.247 1.00 81.44 106 VAL A N 1
ATOM 838 C CA . VAL A 1 106 ? -5.040 -1.229 -9.835 1.00 81.44 106 VAL A CA 1
ATOM 839 C C . VAL A 1 106 ? -4.911 -2.376 -8.832 1.00 81.44 106 VAL A C 1
ATOM 841 O O . VAL A 1 106 ? -4.203 -2.238 -7.837 1.00 81.44 106 VAL A O 1
ATOM 844 N N . PRO A 1 107 ? -5.550 -3.535 -9.085 1.00 81.75 107 PRO A N 1
ATOM 845 C CA . PRO A 1 107 ? -5.392 -4.681 -8.205 1.00 81.75 107 PRO A CA 1
ATOM 846 C C . PRO A 1 107 ? -3.948 -5.185 -8.123 1.00 81.75 107 PRO A C 1
ATOM 848 O O . PRO A 1 107 ? -3.267 -5.253 -9.149 1.00 81.75 107 PRO A O 1
ATOM 851 N N . ALA A 1 108 ? -3.503 -5.565 -6.923 1.00 77.88 108 ALA A N 1
ATOM 852 C CA . ALA A 1 108 ? -2.139 -6.040 -6.690 1.00 77.88 108 ALA A CA 1
ATOM 853 C C . ALA A 1 108 ? -2.042 -7.060 -5.542 1.00 77.88 108 ALA A C 1
ATOM 855 O O . ALA A 1 108 ? -2.794 -6.997 -4.569 1.00 77.88 108 ALA A O 1
ATOM 856 N N . GLU A 1 109 ? -1.069 -7.968 -5.647 1.00 81.06 109 GLU A N 1
ATOM 857 C CA . GLU A 1 109 ? -0.695 -8.917 -4.594 1.00 81.06 109 GLU A CA 1
ATOM 858 C C . GLU A 1 109 ? 0.759 -8.679 -4.164 1.00 81.06 109 GLU A C 1
ATOM 860 O O . GLU A 1 109 ? 1.670 -8.639 -4.998 1.00 81.06 109 GLU A O 1
ATOM 865 N N . TRP A 1 110 ? 0.980 -8.558 -2.855 1.00 77.19 110 TRP A N 1
ATOM 866 C CA . TRP A 1 110 ? 2.259 -8.175 -2.258 1.00 77.19 110 TRP A CA 1
ATOM 867 C C . TRP A 1 110 ? 2.758 -9.237 -1.277 1.00 77.19 110 TRP A C 1
ATOM 869 O O . TRP A 1 110 ? 2.022 -9.669 -0.384 1.00 77.19 110 TRP A O 1
ATOM 879 N N . GLN A 1 111 ? 4.012 -9.675 -1.434 1.00 77.50 111 GLN A N 1
ATOM 880 C CA . GLN A 1 111 ? 4.610 -10.684 -0.553 1.00 77.50 111 GLN A CA 1
ATOM 881 C C . GLN A 1 111 ? 5.308 -10.055 0.649 1.00 77.50 111 GLN A C 1
ATOM 883 O O . GLN A 1 111 ? 4.938 -10.359 1.780 1.00 77.50 111 GLN A O 1
ATOM 888 N N . LEU A 1 112 ? 6.307 -9.210 0.398 1.00 79.31 112 LEU A N 1
ATOM 889 C CA . LEU A 1 112 ? 7.175 -8.644 1.422 1.00 79.31 112 LEU A CA 1
ATOM 890 C C . LEU A 1 112 ? 7.412 -7.165 1.133 1.00 79.31 112 LEU A C 1
ATOM 892 O O . LEU A 1 112 ? 7.857 -6.802 0.041 1.00 79.31 112 LEU A O 1
ATOM 896 N N . MET A 1 113 ? 7.092 -6.336 2.116 1.00 83.81 113 MET A N 1
ATOM 897 C CA . MET A 1 113 ? 7.272 -4.892 2.088 1.00 83.81 113 MET A CA 1
ATOM 898 C C . MET A 1 113 ? 7.855 -4.461 3.433 1.00 83.81 113 MET A C 1
ATOM 900 O O . MET A 1 113 ? 7.255 -4.769 4.456 1.00 83.81 113 MET A O 1
ATOM 904 N N . GLU A 1 114 ? 8.980 -3.754 3.477 1.00 87.56 114 GLU A N 1
ATOM 905 C CA . GLU A 1 114 ? 9.440 -3.206 4.763 1.00 87.56 114 GLU A CA 1
ATOM 906 C C . GLU A 1 114 ? 8.622 -1.953 5.092 1.00 87.56 114 GLU A C 1
ATOM 908 O O . GLU A 1 114 ? 7.854 -1.939 6.044 1.00 87.56 114 GLU A O 1
ATOM 913 N N . THR A 1 115 ? 8.670 -0.923 4.248 1.00 88.81 115 THR A N 1
ATOM 914 C CA . THR A 1 115 ? 7.998 0.358 4.485 1.00 88.81 115 THR A CA 1
ATOM 915 C C . THR A 1 115 ? 7.109 0.772 3.320 1.00 88.81 115 THR A C 1
ATOM 917 O O . THR A 1 115 ? 7.562 0.950 2.191 1.00 88.81 115 THR A O 1
ATOM 920 N N . TRP A 1 116 ? 5.842 1.050 3.615 1.00 90.69 116 TRP A N 1
ATOM 921 C CA . TRP A 1 116 ? 4.892 1.645 2.683 1.00 90.69 116 TRP A CA 1
ATOM 922 C C . TRP A 1 116 ? 4.402 3.012 3.152 1.00 90.69 116 TRP A C 1
ATOM 924 O O . TRP A 1 116 ? 3.953 3.165 4.287 1.00 90.69 116 TRP A O 1
ATOM 934 N N . ALA A 1 117 ? 4.374 3.982 2.240 1.00 91.94 117 ALA A N 1
ATOM 935 C CA . ALA A 1 117 ? 3.709 5.266 2.414 1.00 91.94 117 ALA A CA 1
ATOM 936 C C . ALA A 1 117 ? 2.798 5.569 1.213 1.00 91.94 117 ALA A C 1
ATOM 938 O O . ALA A 1 117 ? 3.286 5.745 0.097 1.00 91.94 117 ALA A O 1
ATOM 939 N N . GLY A 1 118 ? 1.476 5.660 1.378 1.00 91.00 118 GLY A N 1
ATOM 940 C CA . GLY A 1 118 ? 0.641 5.901 0.198 1.00 91.00 118 GLY A CA 1
ATOM 941 C C . GLY A 1 118 ? -0.861 5.702 0.307 1.00 91.00 118 GLY A C 1
ATOM 942 O O . GLY A 1 118 ? -1.403 5.455 1.378 1.00 91.00 118 GLY A O 1
ATOM 943 N N . THR A 1 119 ? -1.524 5.764 -0.846 1.00 89.62 119 THR A N 1
ATOM 944 C CA . THR A 1 119 ? -2.968 5.522 -0.971 1.00 89.62 119 THR A CA 1
ATOM 945 C C . THR A 1 119 ? -3.234 4.318 -1.866 1.00 89.62 119 THR A C 1
ATOM 947 O O . THR A 1 119 ? -2.671 4.199 -2.955 1.00 89.62 119 THR A O 1
ATOM 950 N N . ILE A 1 120 ? -4.123 3.435 -1.418 1.00 88.81 120 ILE A N 1
ATOM 951 C CA . ILE A 1 120 ? -4.600 2.287 -2.192 1.00 88.81 120 ILE A CA 1
ATOM 952 C C . ILE A 1 120 ? -6.035 2.566 -2.642 1.00 88.81 120 ILE A C 1
ATOM 954 O O . ILE A 1 120 ? -6.929 2.653 -1.805 1.00 88.81 120 ILE A O 1
ATOM 958 N N . GLN A 1 121 ? -6.259 2.662 -3.953 1.00 90.44 121 GLN A N 1
ATOM 959 C CA . GLN A 1 121 ? -7.566 2.933 -4.571 1.00 90.44 121 GLN A CA 1
ATOM 960 C C . GLN A 1 121 ? -8.152 1.728 -5.322 1.00 90.44 121 GLN A C 1
ATOM 962 O O . GLN A 1 121 ? -9.223 1.817 -5.923 1.00 90.44 121 GLN A O 1
ATOM 967 N N . ALA A 1 122 ? -7.482 0.574 -5.268 1.00 86.81 122 ALA A N 1
ATOM 968 C CA . ALA A 1 122 ? -7.948 -0.675 -5.861 1.00 86.81 122 ALA A CA 1
ATOM 969 C C . ALA A 1 122 ? -7.702 -1.885 -4.942 1.00 86.81 122 ALA A C 1
ATOM 971 O O . ALA A 1 122 ? -6.898 -1.792 -4.017 1.00 86.81 122 ALA A O 1
ATOM 972 N N . PRO A 1 123 ? -8.397 -3.019 -5.165 1.00 87.44 123 PRO A N 1
ATOM 973 C CA . PRO A 1 123 ? -8.283 -4.174 -4.285 1.00 87.44 123 PRO A CA 1
ATOM 974 C C . PRO A 1 123 ? -6.856 -4.707 -4.155 1.00 87.44 123 PRO A C 1
ATOM 976 O O . PRO A 1 123 ? -6.207 -4.949 -5.169 1.00 87.44 123 PRO A O 1
ATOM 979 N N . ALA A 1 124 ? -6.379 -4.945 -2.935 1.00 85.44 124 ALA A N 1
ATOM 980 C CA . ALA A 1 124 ? -5.024 -5.454 -2.728 1.00 85.44 124 ALA A CA 1
ATOM 981 C C . ALA A 1 124 ? -4.941 -6.517 -1.630 1.00 85.44 124 ALA A C 1
ATOM 983 O O . ALA A 1 124 ? -5.622 -6.430 -0.607 1.00 85.44 124 ALA A O 1
ATOM 984 N N . GLU A 1 125 ? -4.065 -7.498 -1.840 1.00 87.56 125 GLU A N 1
ATOM 985 C CA . GLU A 1 125 ? -3.729 -8.519 -0.847 1.00 87.56 125 GLU A CA 1
ATOM 986 C C . GLU A 1 125 ? -2.264 -8.398 -0.427 1.00 87.56 125 GLU A C 1
ATOM 988 O O . GLU A 1 125 ? -1.371 -8.288 -1.269 1.00 87.56 125 GLU A O 1
ATOM 993 N N . TRP A 1 126 ? -2.015 -8.460 0.880 1.00 84.75 126 TRP A N 1
ATOM 994 C CA . TRP A 1 126 ? -0.697 -8.277 1.479 1.00 84.75 126 TRP A CA 1
ATOM 995 C C . TRP A 1 126 ? -0.356 -9.438 2.406 1.00 84.75 126 TRP A C 1
ATOM 997 O O . TRP A 1 126 ? -1.158 -9.828 3.263 1.00 84.75 126 TRP A O 1
ATOM 1007 N N . ARG A 1 127 ? 0.846 -10.006 2.249 1.00 85.38 127 ARG A N 1
ATOM 1008 C CA . ARG A 1 127 ? 1.323 -11.089 3.118 1.00 85.38 127 ARG A CA 1
ATOM 1009 C C . ARG A 1 127 ? 2.133 -10.584 4.307 1.00 85.38 127 ARG A C 1
ATOM 1011 O O . ARG A 1 127 ? 1.708 -10.843 5.427 1.00 85.38 127 ARG A O 1
ATOM 1018 N N . LEU A 1 128 ? 3.257 -9.910 4.079 1.00 85.81 128 LEU A N 1
ATOM 1019 C CA . LEU A 1 128 ? 4.086 -9.326 5.131 1.00 85.81 128 LEU A CA 1
ATOM 1020 C C . LEU A 1 128 ? 4.336 -7.850 4.845 1.00 85.81 128 LEU A C 1
ATOM 1022 O O . LEU A 1 128 ? 4.789 -7.506 3.750 1.00 85.81 128 LEU A O 1
ATOM 1026 N N . ILE A 1 129 ? 4.084 -7.011 5.843 1.00 88.19 129 ILE A N 1
ATOM 1027 C CA . ILE A 1 129 ? 4.512 -5.621 5.837 1.00 88.19 129 ILE A CA 1
ATOM 1028 C C . ILE A 1 129 ? 5.040 -5.199 7.212 1.00 88.19 129 ILE A C 1
ATOM 1030 O O . ILE A 1 129 ? 4.378 -5.437 8.213 1.00 88.19 129 ILE A O 1
ATOM 1034 N N . GLU A 1 130 ? 6.218 -4.588 7.298 1.00 90.44 130 GLU A N 1
ATOM 1035 C CA . GLU A 1 130 ? 6.735 -4.142 8.605 1.00 90.44 130 GLU A CA 1
ATOM 1036 C C . GLU A 1 130 ? 6.059 -2.828 9.020 1.00 90.44 130 GLU A C 1
ATOM 1038 O O . GLU A 1 130 ? 5.428 -2.741 10.068 1.00 90.44 130 GLU A O 1
ATOM 1043 N N . ALA A 1 131 ? 6.074 -1.816 8.157 1.00 91.56 131 ALA A N 1
ATOM 1044 C CA . ALA A 1 131 ? 5.506 -0.506 8.431 1.00 91.56 131 ALA A CA 1
ATOM 1045 C C . ALA A 1 131 ? 4.634 -0.013 7.275 1.00 91.56 131 ALA A C 1
ATOM 1047 O O . ALA A 1 131 ? 5.052 0.041 6.120 1.00 91.56 131 ALA A O 1
ATOM 1048 N N . TRP A 1 132 ? 3.425 0.438 7.594 1.00 93.38 132 TRP A N 1
ATOM 1049 C CA . TRP A 1 132 ? 2.526 1.066 6.634 1.00 93.38 132 TRP A CA 1
ATOM 1050 C C . TRP A 1 132 ? 2.027 2.410 7.148 1.00 93.38 132 TRP A C 1
ATOM 1052 O O . TRP A 1 132 ? 1.608 2.540 8.298 1.00 93.38 132 TRP A O 1
ATOM 1062 N N . THR A 1 133 ? 2.029 3.417 6.278 1.00 94.06 133 THR A N 1
ATOM 1063 C CA . THR A 1 133 ? 1.428 4.728 6.524 1.00 94.06 133 THR A CA 1
ATOM 1064 C C . THR A 1 133 ? 0.572 5.167 5.338 1.00 94.06 133 THR A C 1
ATOM 1066 O O . THR A 1 133 ? 1.065 5.191 4.212 1.00 94.06 133 THR A O 1
ATOM 1069 N N . GLY A 1 134 ? -0.690 5.560 5.535 1.00 93.31 134 GLY A N 1
ATOM 1070 C CA . GLY A 1 134 ? -1.516 5.888 4.368 1.00 93.31 134 GLY A CA 1
ATOM 1071 C C . GLY A 1 134 ? -3.035 5.876 4.502 1.00 93.31 134 GLY A C 1
ATOM 1072 O O . GLY A 1 134 ? -3.599 5.986 5.591 1.00 93.31 134 GLY A O 1
ATOM 1073 N N . VAL A 1 135 ? -3.703 5.694 3.358 1.00 93.25 135 VAL A N 1
ATOM 1074 C CA . VAL A 1 135 ? -5.159 5.483 3.272 1.00 93.25 135 VAL A CA 1
ATOM 1075 C C . VAL A 1 135 ? -5.488 4.261 2.409 1.00 93.25 135 VAL A C 1
ATOM 1077 O O . VAL A 1 135 ? -4.972 4.108 1.301 1.00 93.25 135 VAL A O 1
ATOM 1080 N N . ALA A 1 136 ? -6.370 3.393 2.905 1.00 93.12 136 ALA A N 1
ATOM 1081 C CA . ALA A 1 136 ? -6.964 2.306 2.132 1.00 93.12 136 ALA A CA 1
ATOM 1082 C C . ALA A 1 136 ? -8.398 2.676 1.712 1.00 93.12 136 ALA A C 1
ATOM 1084 O O . ALA A 1 136 ? -9.327 2.583 2.514 1.00 93.12 136 ALA A O 1
ATOM 1085 N N . GLU A 1 137 ? -8.575 3.081 0.451 1.00 93.62 137 GLU A N 1
ATOM 1086 C CA . GLU A 1 137 ? -9.858 3.489 -0.154 1.00 93.62 137 GLU A CA 1
ATOM 1087 C C . GLU A 1 137 ? -10.547 2.345 -0.924 1.00 93.62 137 GLU A C 1
ATOM 1089 O O . GLU A 1 137 ? -11.657 2.497 -1.437 1.00 93.62 137 GLU A O 1
ATOM 1094 N N . ALA A 1 138 ? -9.910 1.173 -1.001 1.00 91.00 138 ALA A N 1
ATOM 1095 C CA . ALA A 1 138 ? -10.441 -0.017 -1.659 1.00 91.00 138 ALA A 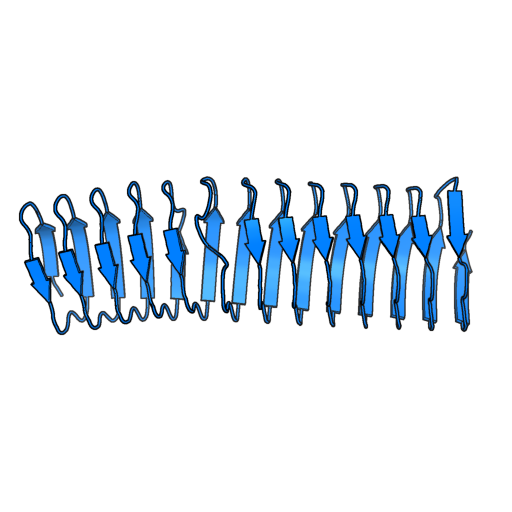CA 1
ATOM 1096 C C . ALA A 1 138 ? -10.296 -1.280 -0.795 1.00 91.00 138 ALA A C 1
ATOM 1098 O O . ALA A 1 138 ? -9.519 -1.285 0.164 1.00 91.00 138 ALA A O 1
ATOM 1099 N N . PRO A 1 139 ? -11.052 -2.356 -1.106 1.00 91.56 139 PRO A N 1
ATOM 1100 C CA . PRO A 1 139 ? -11.031 -3.565 -0.297 1.00 91.56 139 PRO A CA 1
ATOM 1101 C C . PRO A 1 139 ? -9.634 -4.166 -0.162 1.00 91.56 139 PRO A C 1
ATOM 1103 O O . PRO A 1 139 ? -8.947 -4.360 -1.162 1.00 91.56 139 PRO A O 1
ATOM 1106 N N . THR A 1 140 ? -9.222 -4.494 1.058 1.00 90.00 140 THR A N 1
ATOM 1107 C CA . THR A 1 140 ? -7.880 -5.037 1.309 1.00 90.00 140 THR A CA 1
ATOM 1108 C C . THR A 1 140 ? -7.900 -6.249 2.236 1.00 90.00 140 THR A C 1
ATOM 1110 O O . THR A 1 140 ? -8.722 -6.339 3.151 1.00 90.00 140 THR A O 1
ATOM 1113 N N . GLU A 1 141 ? -6.992 -7.196 2.002 1.00 91.75 141 GLU A N 1
ATOM 1114 C CA . GLU A 1 141 ? -6.707 -8.291 2.935 1.00 91.75 141 GLU A CA 1
ATOM 1115 C C . GLU A 1 141 ? -5.233 -8.262 3.332 1.00 91.75 141 GLU A C 1
ATOM 1117 O O . GLU A 1 141 ? -4.346 -8.196 2.483 1.00 91.75 141 GLU A O 1
ATOM 1122 N N . TRP A 1 142 ? -4.984 -8.339 4.634 1.00 90.31 142 TRP A N 1
ATOM 1123 C CA . TRP A 1 142 ? -3.655 -8.283 5.221 1.00 90.31 142 TRP A CA 1
ATOM 1124 C C . TRP A 1 142 ? -3.439 -9.499 6.113 1.00 90.31 142 TRP A C 1
ATOM 1126 O O . TRP A 1 142 ? -4.273 -9.813 6.971 1.00 90.31 142 TRP A O 1
ATOM 1136 N N . LYS A 1 143 ? -2.317 -10.195 5.922 1.00 90.38 143 LYS A N 1
ATOM 1137 C CA . LYS A 1 143 ? -1.959 -11.335 6.775 1.00 90.38 143 LYS A CA 1
ATOM 1138 C C . LYS A 1 143 ? -1.134 -10.906 7.978 1.00 90.38 143 LYS A C 1
ATOM 1140 O O . LYS A 1 143 ? -1.547 -11.176 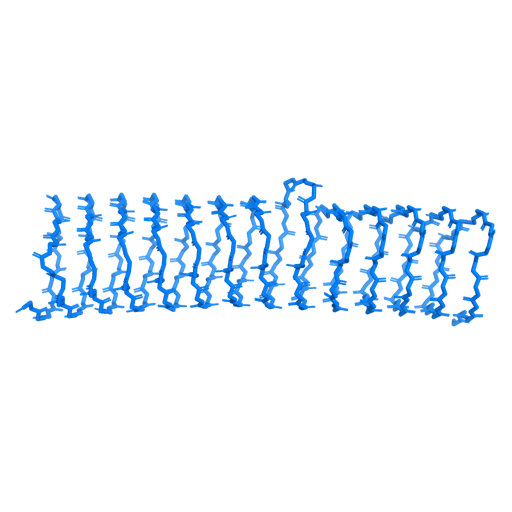9.096 1.00 90.38 143 LYS A O 1
ATOM 1145 N N . LEU A 1 144 ? 0.002 -10.259 7.765 1.00 89.81 144 LEU A N 1
ATOM 1146 C CA . LEU A 1 144 ? 0.886 -9.839 8.841 1.00 89.81 144 LEU A CA 1
ATOM 1147 C C . LEU A 1 144 ? 1.356 -8.414 8.596 1.00 89.81 144 LEU A C 1
ATOM 1149 O O . LEU A 1 144 ? 1.939 -8.124 7.550 1.00 89.81 144 LEU A O 1
ATOM 1153 N N . ILE A 1 145 ? 1.089 -7.561 9.577 1.00 91.38 145 ILE A N 1
ATOM 1154 C CA . ILE A 1 145 ? 1.659 -6.229 9.685 1.00 91.38 145 ILE A CA 1
ATOM 1155 C C . ILE A 1 145 ? 2.257 -6.010 11.075 1.00 91.38 145 ILE A C 1
ATOM 1157 O O . ILE A 1 145 ? 1.638 -6.385 12.067 1.00 91.38 145 ILE A O 1
ATOM 1161 N N . GLU A 1 146 ? 3.430 -5.393 11.169 1.00 91.88 146 GLU A N 1
ATOM 1162 C CA . GLU A 1 146 ? 3.944 -4.978 12.480 1.00 91.88 146 GLU A CA 1
ATOM 1163 C C . GLU A 1 146 ? 3.302 -3.642 12.869 1.00 91.88 146 GLU A C 1
ATOM 1165 O O . GLU A 1 146 ? 2.542 -3.579 13.826 1.00 91.88 146 GLU A O 1
ATOM 1170 N N . THR A 1 147 ? 3.485 -2.588 12.069 1.00 93.38 147 THR A N 1
ATOM 1171 C CA . THR A 1 147 ? 2.994 -1.237 12.377 1.00 93.38 147 THR A CA 1
ATOM 1172 C C . THR A 1 147 ? 2.114 -0.660 11.270 1.00 93.38 147 THR A C 1
ATOM 1174 O O . THR A 1 147 ? 2.534 -0.535 10.120 1.00 93.38 147 THR A O 1
ATOM 1177 N N . TRP A 1 148 ? 0.915 -0.197 11.624 1.00 94.81 148 TRP A N 1
ATOM 1178 C CA . TRP A 1 148 ? 0.021 0.561 10.742 1.00 94.81 148 TRP A CA 1
ATOM 1179 C C . TRP A 1 148 ? -0.280 1.956 11.288 1.00 94.81 148 TRP A C 1
ATOM 1181 O O . TRP A 1 148 ? -0.680 2.109 12.443 1.00 94.81 148 TRP A O 1
ATOM 1191 N N . SER A 1 149 ? -0.211 2.969 10.422 1.00 95.25 149 SER A N 1
ATOM 1192 C CA . SER A 1 149 ? -0.685 4.324 10.704 1.00 95.25 149 SER A CA 1
ATOM 1193 C C . SER A 1 149 ? -1.552 4.878 9.570 1.00 95.25 149 SER A C 1
ATOM 1195 O O . SER A 1 149 ? -1.076 5.057 8.454 1.00 95.25 149 SER A O 1
ATOM 1197 N N . GLY A 1 150 ? -2.821 5.205 9.818 1.00 93.88 150 GLY A N 1
ATOM 1198 C CA . GLY A 1 150 ? -3.625 5.904 8.811 1.00 93.88 150 GLY A CA 1
ATOM 1199 C C . GLY A 1 150 ? -5.119 5.625 8.837 1.00 93.88 150 GLY A C 1
ATOM 1200 O O . GLY A 1 150 ? -5.702 5.421 9.897 1.00 93.88 150 GLY A O 1
ATOM 1201 N N . ALA A 1 151 ? -5.757 5.654 7.668 1.00 93.3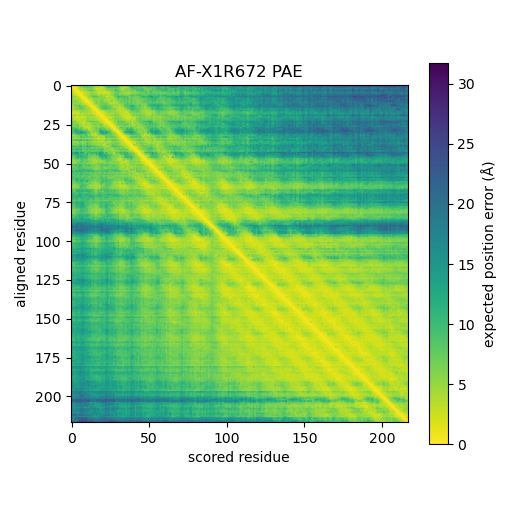8 151 ALA A N 1
ATOM 1202 C CA . ALA A 1 151 ? -7.209 5.531 7.550 1.00 93.38 151 ALA A CA 1
ATOM 1203 C C . ALA A 1 151 ? -7.642 4.320 6.716 1.00 93.38 151 ALA A C 1
ATOM 1205 O O . ALA A 1 151 ? -7.008 3.959 5.721 1.00 93.38 151 ALA A O 1
ATOM 1206 N N . ILE A 1 152 ? -8.754 3.712 7.126 1.00 93.00 152 ILE A N 1
ATOM 1207 C CA . ILE A 1 152 ? -9.450 2.656 6.390 1.00 93.00 152 ILE A CA 1
ATOM 1208 C C . ILE A 1 152 ? -10.824 3.190 5.982 1.00 93.00 152 ILE A C 1
ATOM 1210 O O . ILE A 1 152 ? -11.697 3.396 6.828 1.00 93.00 152 ILE A O 1
ATOM 1214 N N . GLU A 1 153 ? -11.016 3.382 4.679 1.00 94.50 153 GLU A N 1
ATOM 1215 C CA . GLU A 1 153 ? -12.246 3.911 4.073 1.00 94.50 153 GLU A CA 1
ATOM 1216 C C . GLU A 1 153 ? -12.997 2.859 3.237 1.00 94.50 153 GLU A C 1
ATOM 1218 O O . GLU A 1 153 ? -14.085 3.119 2.719 1.00 94.50 153 GLU A O 1
ATOM 1223 N N . ALA A 1 154 ? -12.465 1.638 3.150 1.00 93.31 154 ALA A N 1
ATOM 1224 C CA . ALA A 1 154 ? -13.087 0.506 2.471 1.00 93.31 154 ALA A CA 1
ATOM 1225 C C . ALA A 1 154 ? -13.029 -0.784 3.305 1.00 93.31 154 ALA A C 1
ATOM 1227 O O . ALA A 1 154 ? -12.315 -0.840 4.303 1.00 93.31 154 ALA A O 1
ATOM 1228 N N . PRO A 1 155 ? -13.798 -1.828 2.936 1.00 93.81 155 PRO A N 1
ATOM 1229 C CA . PRO A 1 155 ? -13.825 -3.057 3.711 1.00 93.81 155 PRO A CA 1
ATOM 1230 C C . PRO A 1 155 ? -12.461 -3.746 3.802 1.00 93.81 155 PRO A C 1
ATOM 1232 O O . PRO A 1 155 ? -11.860 -4.051 2.772 1.00 93.81 155 PRO A O 1
ATOM 1235 N N . THR A 1 156 ? -12.018 -4.069 5.015 1.00 92.56 156 THR A N 1
ATOM 1236 C CA . THR A 1 156 ? -10.697 -4.675 5.229 1.00 92.56 156 THR A CA 1
ATOM 1237 C C . THR A 1 156 ? -10.757 -5.898 6.135 1.00 92.56 156 THR A C 1
ATOM 1239 O O . THR A 1 156 ? -11.550 -5.970 7.078 1.00 92.56 156 THR A O 1
ATOM 1242 N N . LYS A 1 157 ? -9.893 -6.875 5.856 1.00 93.94 157 LYS A N 1
ATOM 1243 C CA . LYS A 1 157 ? -9.676 -8.047 6.704 1.00 93.94 157 LYS A CA 1
ATOM 1244 C C . LYS A 1 157 ? -8.212 -8.148 7.134 1.00 93.94 157 LYS A C 1
ATOM 1246 O O . LYS A 1 157 ? -7.321 -8.038 6.296 1.00 93.94 157 LYS A O 1
ATOM 1251 N N . TRP A 1 158 ? -7.995 -8.423 8.415 1.00 90.75 158 TRP A N 1
ATOM 1252 C CA . TRP A 1 158 ? -6.684 -8.539 9.050 1.00 90.75 158 TRP A CA 1
ATOM 1253 C C . TRP A 1 158 ? -6.539 -9.872 9.776 1.00 90.75 158 TRP A C 1
ATOM 1255 O O . TRP A 1 158 ? -7.440 -10.253 10.526 1.00 90.75 158 TRP A O 1
ATOM 1265 N N . GLN A 1 159 ? -5.404 -10.554 9.593 1.00 91.62 159 GLN A N 1
ATOM 1266 C CA . GLN A 1 159 ? -5.070 -11.742 10.388 1.00 91.62 159 GLN A CA 1
ATOM 1267 C C . GLN A 1 159 ? -4.222 -11.389 11.619 1.00 91.62 159 GLN A C 1
ATOM 1269 O O . GLN A 1 159 ? -4.620 -11.707 12.734 1.00 91.62 159 GLN A O 1
ATOM 1274 N N . LEU A 1 160 ? -3.081 -10.722 11.443 1.00 91.06 160 LEU A N 1
ATOM 1275 C CA . LEU A 1 160 ? -2.189 -10.323 12.533 1.00 91.06 160 LEU A CA 1
ATOM 1276 C C . LEU A 1 160 ? -1.728 -8.877 12.355 1.00 91.06 160 LEU A C 1
ATOM 1278 O O . LEU A 1 160 ? -1.239 -8.517 11.282 1.00 91.06 160 LEU A O 1
ATOM 1282 N N . ILE A 1 161 ? -1.856 -8.089 13.419 1.00 93.19 161 ILE A N 1
ATOM 1283 C CA . ILE A 1 161 ? -1.266 -6.757 13.543 1.00 93.19 161 ILE A CA 1
ATOM 1284 C C . ILE A 1 161 ? -0.678 -6.554 14.944 1.00 93.19 161 ILE A C 1
ATOM 1286 O O . ILE A 1 161 ? -1.343 -6.845 15.938 1.00 93.19 161 ILE A O 1
ATOM 1290 N N . GLU A 1 162 ? 0.549 -6.051 15.044 1.00 92.81 162 GLU A N 1
ATOM 1291 C CA . GLU A 1 162 ? 1.141 -5.735 16.352 1.00 92.81 162 GLU A CA 1
ATOM 1292 C C . GLU A 1 162 ? 0.660 -4.359 16.829 1.00 92.81 162 GLU A C 1
ATOM 1294 O O . GLU A 1 162 ? -0.001 -4.240 17.858 1.00 92.81 162 GLU A O 1
ATOM 1299 N N . GLU A 1 163 ? 0.875 -3.313 16.035 1.00 94.06 163 GLU A N 1
ATOM 1300 C CA . GLU A 1 163 ? 0.530 -1.937 16.373 1.00 94.06 163 GLU A CA 1
ATOM 1301 C C . GLU A 1 163 ? -0.352 -1.291 15.303 1.00 94.06 163 GLU A C 1
ATOM 1303 O O . GLU A 1 163 ? 0.018 -1.160 14.137 1.00 94.06 163 GLU A O 1
ATOM 1308 N N . TRP A 1 164 ? -1.522 -0.808 15.717 1.00 94.44 164 TRP A N 1
ATOM 1309 C CA . TRP A 1 164 ? -2.415 -0.029 14.870 1.00 94.44 164 TRP A CA 1
ATOM 1310 C C . TRP A 1 164 ? -2.647 1.370 15.421 1.00 94.44 164 TRP A C 1
ATOM 1312 O O . TRP A 1 164 ? -3.006 1.547 16.590 1.00 94.44 164 TRP A O 1
ATOM 1322 N N . MET A 1 165 ? -2.554 2.363 14.540 1.00 95.12 165 MET A N 1
ATOM 1323 C CA . MET A 1 165 ? -2.935 3.740 14.815 1.00 95.12 165 MET A CA 1
ATOM 1324 C C . MET A 1 165 ? -3.780 4.326 13.683 1.00 95.12 165 MET A C 1
ATOM 1326 O O . MET A 1 165 ? -3.340 4.332 12.535 1.00 95.12 165 MET A O 1
ATOM 1330 N N . GLY A 1 166 ? -4.961 4.882 13.966 1.00 94.00 166 GLY A N 1
ATOM 1331 C CA . GLY A 1 166 ? -5.753 5.436 12.866 1.00 94.00 166 GLY A CA 1
ATOM 1332 C C . GLY A 1 166 ? -7.237 5.703 13.072 1.00 94.00 166 GLY A C 1
ATOM 1333 O O . GLY A 1 166 ? -7.737 5.812 14.193 1.00 94.00 166 GLY A O 1
ATOM 1334 N N . THR A 1 167 ? -7.94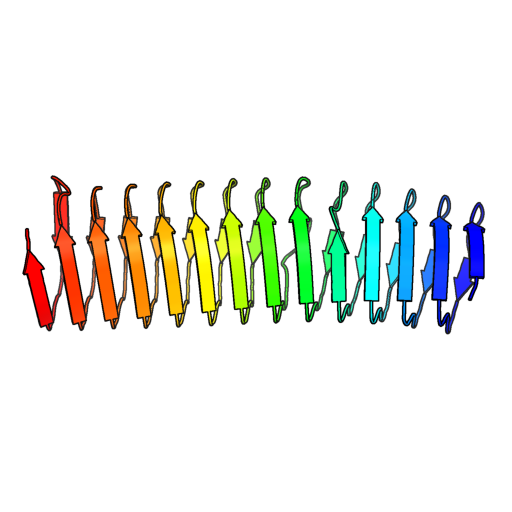6 5.748 11.944 1.00 94.25 167 THR A N 1
ATOM 1335 C CA . THR A 1 167 ? -9.412 5.796 11.884 1.00 94.25 167 THR A CA 1
ATOM 1336 C C . THR A 1 167 ? -9.950 4.696 10.972 1.00 94.25 167 THR A C 1
ATOM 1338 O O . THR A 1 167 ? -9.470 4.513 9.854 1.00 94.25 167 THR A O 1
ATOM 1341 N N . ILE A 1 168 ? -10.975 3.980 11.436 1.00 93.25 168 ILE A N 1
ATOM 1342 C CA . ILE A 1 168 ? -11.803 3.108 10.598 1.00 93.25 168 ILE A CA 1
ATOM 1343 C C . ILE A 1 168 ? -13.127 3.811 10.309 1.00 93.25 168 ILE A C 1
ATOM 1345 O O . ILE A 1 168 ? -13.919 4.010 11.229 1.00 93.25 168 ILE A O 1
ATOM 1349 N N . SER A 1 169 ? -13.424 4.034 9.031 1.00 94.44 169 SER A N 1
ATOM 1350 C CA . SER A 1 169 ? -14.728 4.521 8.559 1.00 94.44 169 SER A CA 1
ATOM 1351 C C . SER A 1 169 ? -15.438 3.515 7.635 1.00 94.44 169 SER A C 1
ATOM 1353 O O . SER A 1 169 ? -16.480 3.828 7.058 1.00 94.44 169 SER A O 1
ATOM 1355 N N . ALA A 1 170 ? -14.934 2.276 7.531 1.00 93.38 170 ALA A N 1
ATOM 1356 C CA . ALA A 1 170 ? -15.548 1.190 6.762 1.00 93.38 170 ALA A CA 1
ATOM 1357 C C . ALA A 1 170 ? -15.511 -0.183 7.472 1.00 93.38 170 ALA A C 1
ATOM 1359 O O . ALA A 1 170 ? -14.714 -0.390 8.388 1.00 93.38 170 ALA A O 1
ATOM 1360 N N . PRO A 1 171 ? -16.366 -1.149 7.073 1.00 93.88 171 PRO A N 1
ATOM 1361 C CA . PRO A 1 171 ? -16.467 -2.426 7.769 1.00 93.88 171 PRO A CA 1
ATOM 1362 C C . PRO A 1 171 ? -15.148 -3.199 7.842 1.00 93.88 171 PRO A C 1
ATOM 1364 O O . PRO A 1 171 ? -14.536 -3.451 6.809 1.00 93.88 171 PRO A O 1
ATOM 1367 N N . SER A 1 172 ? -14.732 -3.624 9.035 1.00 92.25 172 SER A N 1
ATOM 1368 C CA . SER A 1 172 ? -13.438 -4.302 9.208 1.00 92.25 172 SER A CA 1
ATOM 1369 C C . SER A 1 172 ? -13.515 -5.546 10.092 1.00 92.25 172 SER A C 1
ATOM 1371 O O . SER A 1 172 ? -14.254 -5.586 11.077 1.00 92.25 172 SER A O 1
ATOM 1373 N N . VAL A 1 173 ? -12.735 -6.572 9.751 1.00 93.75 173 VAL A N 1
ATOM 1374 C CA . VAL A 1 173 ? -12.615 -7.810 10.538 1.00 93.75 173 VAL A CA 1
ATOM 1375 C C . VAL A 1 173 ? -11.157 -8.038 10.907 1.00 93.75 173 VAL A C 1
ATOM 1377 O O . VAL A 1 173 ? -10.294 -8.013 10.035 1.00 93.75 173 VAL A O 1
ATOM 1380 N N . TRP A 1 174 ? -10.908 -8.290 12.188 1.00 92.75 174 TRP A N 1
ATOM 1381 C CA . TRP A 1 174 ? -9.582 -8.468 12.767 1.00 92.75 174 TRP A CA 1
ATOM 1382 C C . TRP A 1 174 ? -9.521 -9.792 13.522 1.00 92.75 174 TRP A C 1
ATOM 1384 O O . TRP A 1 174 ? -10.342 -10.025 14.414 1.00 92.75 174 TRP A O 1
ATOM 1394 N N . ASP A 1 175 ? -8.550 -10.643 13.197 1.00 92.31 175 ASP A N 1
ATOM 1395 C CA . ASP A 1 175 ? -8.302 -11.860 13.969 1.00 92.31 175 ASP A CA 1
ATOM 1396 C C . ASP A 1 175 ? -7.463 -11.535 15.218 1.00 92.31 175 ASP A C 1
ATOM 1398 O O . ASP A 1 175 ? -7.978 -11.610 16.332 1.00 92.31 175 ASP A O 1
ATOM 1402 N N . LEU A 1 176 ? -6.208 -11.112 15.072 1.00 91.00 176 LEU A N 1
ATOM 1403 C CA . LEU A 1 176 ? -5.337 -10.774 16.200 1.00 91.00 176 LEU A CA 1
ATOM 1404 C C . LEU A 1 176 ? -4.794 -9.350 16.083 1.00 91.00 176 LEU A C 1
ATOM 1406 O O . LEU A 1 176 ? -4.238 -8.977 15.050 1.00 91.00 176 LEU A O 1
ATOM 1410 N N . ILE A 1 177 ? -4.936 -8.590 17.169 1.00 92.50 177 ILE A N 1
ATOM 1411 C CA . ILE A 1 177 ? -4.261 -7.314 17.366 1.00 92.50 177 ILE A CA 1
ATOM 1412 C C . ILE A 1 177 ? -3.659 -7.175 18.768 1.00 92.50 177 ILE A C 1
ATOM 1414 O O . ILE A 1 177 ? -4.357 -7.363 19.764 1.00 92.50 177 ILE A O 1
ATOM 1418 N N . GLU A 1 178 ? -2.388 -6.787 18.858 1.00 91.75 178 GLU A N 1
ATOM 1419 C CA . GLU A 1 178 ? -1.736 -6.554 20.155 1.00 91.75 178 GLU A CA 1
ATOM 1420 C C . GLU A 1 178 ? -2.052 -5.153 20.700 1.00 91.75 178 GLU A C 1
ATOM 1422 O O . GLU A 1 178 ? -2.545 -5.008 21.817 1.00 91.75 178 GLU A O 1
ATOM 1427 N N . SER A 1 179 ? -1.867 -4.101 19.905 1.00 91.81 179 SER A N 1
ATOM 1428 C CA . SER A 1 179 ? -2.052 -2.715 20.335 1.00 91.81 179 SER A CA 1
ATOM 1429 C C . SER A 1 179 ? -2.884 -1.916 19.340 1.00 91.81 179 SER A C 1
ATOM 1431 O O . SER A 1 179 ? -2.530 -1.764 18.175 1.00 91.81 179 SER A O 1
ATOM 1433 N N . TRP A 1 180 ? -3.991 -1.351 19.815 1.00 92.69 180 TRP A N 1
ATOM 1434 C CA . TRP A 1 180 ? -4.874 -0.488 19.038 1.00 92.69 180 TRP A CA 1
ATOM 1435 C C . TRP A 1 180 ? -4.937 0.918 19.618 1.00 92.69 180 TRP A C 1
ATOM 1437 O O . TRP A 1 180 ? -5.260 1.093 20.796 1.00 92.69 180 TRP A O 1
ATOM 1447 N N . THR A 1 181 ? -4.736 1.930 18.773 1.00 93.31 181 THR A N 1
ATOM 1448 C CA . THR A 1 181 ? -4.977 3.337 19.104 1.00 93.31 181 THR A CA 1
ATOM 1449 C C . THR A 1 181 ? -5.784 4.054 18.022 1.00 93.31 181 THR A C 1
ATOM 1451 O O . THR A 1 181 ? -5.266 4.325 16.946 1.00 93.31 181 THR A O 1
ATOM 1454 N N . GLY A 1 182 ? -7.022 4.469 18.299 1.00 92.06 182 GLY A N 1
ATOM 1455 C CA . GLY A 1 182 ? -7.721 5.385 17.388 1.00 92.06 182 GLY A CA 1
ATOM 1456 C C . GLY A 1 182 ? -9.241 5.329 17.398 1.00 92.06 182 GLY A C 1
ATOM 1457 O O . GLY A 1 182 ? -9.851 4.958 18.400 1.00 92.06 182 GLY A O 1
ATOM 1458 N N . ALA A 1 183 ? -9.851 5.755 16.294 1.00 92.00 183 ALA A N 1
ATOM 1459 C CA . ALA A 1 183 ? -11.297 5.923 16.179 1.00 92.00 183 ALA A CA 1
ATOM 1460 C C . ALA A 1 183 ? -11.937 4.857 15.283 1.00 92.00 183 ALA A C 1
ATOM 1462 O O . ALA A 1 183 ? -11.367 4.446 14.271 1.00 92.00 183 ALA A O 1
ATOM 1463 N N . VAL A 1 184 ? -13.145 4.430 15.647 1.00 92.44 184 VAL A N 1
ATOM 1464 C CA . VAL A 1 184 ? -13.960 3.524 14.832 1.00 92.44 184 VAL A CA 1
ATOM 1465 C C . VAL A 1 184 ? -15.347 4.118 14.627 1.00 92.44 184 VAL A C 1
ATOM 1467 O O . VAL A 1 184 ? -16.119 4.252 15.571 1.00 92.44 184 VAL A O 1
ATOM 1470 N N . GLU A 1 185 ? -15.673 4.410 13.375 1.00 93.62 185 GLU A N 1
ATOM 1471 C CA . GLU A 1 185 ? -16.927 5.025 12.926 1.00 93.62 185 GLU A CA 1
ATOM 1472 C C . GLU A 1 185 ? -17.820 4.035 12.152 1.00 93.62 185 GLU A C 1
ATOM 1474 O O . GLU A 1 185 ? -18.956 4.348 11.799 1.00 93.62 185 GLU A O 1
ATOM 1479 N N . ALA A 1 186 ? -17.327 2.821 11.885 1.00 92.19 186 ALA A N 1
ATOM 1480 C CA . ALA A 1 186 ? -18.017 1.799 11.102 1.00 92.19 186 ALA A CA 1
ATOM 1481 C C . ALA A 1 186 ? -18.000 0.415 11.773 1.00 92.19 186 ALA A C 1
ATOM 1483 O O . ALA A 1 186 ?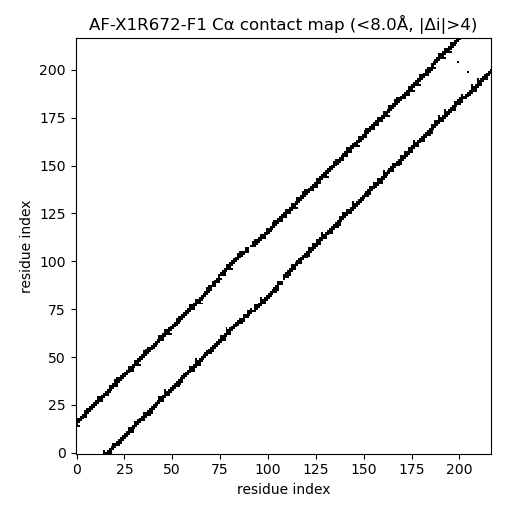 -17.220 0.183 12.698 1.00 92.19 186 ALA A O 1
ATOM 1484 N N . PRO A 1 187 ? -18.852 -0.527 11.318 1.00 92.94 187 PRO A N 1
ATOM 1485 C CA . PRO A 1 187 ? -18.935 -1.846 11.920 1.00 92.94 187 PRO A CA 1
ATOM 1486 C C . PRO A 1 187 ? -17.609 -2.596 11.949 1.00 92.94 187 PRO A C 1
ATOM 1488 O O . PRO A 1 187 ? -16.921 -2.707 10.936 1.00 92.94 187 PRO A O 1
ATOM 1491 N N . VAL A 1 188 ? -17.273 -3.174 13.093 1.00 91.25 188 VAL A N 1
ATOM 1492 C CA . VAL A 1 188 ? -15.980 -3.833 13.268 1.00 91.25 188 VAL A CA 1
ATOM 1493 C C . VAL A 1 188 ? -16.087 -5.038 14.192 1.00 91.25 188 VAL A C 1
ATOM 1495 O O . VAL A 1 188 ? -16.867 -5.060 15.147 1.00 91.25 188 VAL A O 1
ATOM 1498 N N . THR A 1 189 ? -15.337 -6.084 13.862 1.00 93.00 189 THR A N 1
ATOM 1499 C CA . THR A 1 189 ? -15.255 -7.313 14.655 1.00 93.00 189 THR A CA 1
ATOM 1500 C C . THR A 1 189 ? -13.800 -7.636 14.951 1.00 93.00 189 THR A C 1
ATOM 1502 O O . THR A 1 189 ? -13.019 -7.790 14.016 1.00 93.00 189 THR A O 1
ATOM 1505 N N . TRP A 1 190 ? -13.462 -7.797 16.231 1.00 91.75 190 TRP A N 1
ATOM 1506 C CA . TRP A 1 190 ? -12.159 -8.278 16.693 1.00 91.75 190 TRP A CA 1
ATOM 1507 C C . TRP A 1 190 ? -12.298 -9.653 17.349 1.00 91.75 190 TRP A C 1
ATOM 1509 O O . TRP A 1 190 ? -13.146 -9.843 18.229 1.00 91.75 190 TRP A O 1
ATOM 1519 N N . GLN A 1 191 ? -11.463 -10.618 16.950 1.00 90.25 191 GLN A N 1
ATOM 1520 C CA . GLN A 1 191 ? -11.387 -11.904 17.647 1.00 90.25 191 GLN A CA 1
ATOM 1521 C C . GLN A 1 191 ? -10.562 -11.771 18.930 1.00 90.25 191 GLN A C 1
ATOM 1523 O O . GLN A 1 191 ? -11.066 -12.114 20.001 1.00 90.25 191 GLN A O 1
ATOM 1528 N N . LEU A 1 192 ? -9.338 -11.245 18.844 1.00 87.69 192 LEU A N 1
ATOM 1529 C CA . LEU A 1 192 ? -8.465 -11.019 19.994 1.00 87.69 192 LEU A CA 1
ATOM 1530 C C . LEU A 1 192 ? -7.808 -9.639 19.940 1.00 87.69 192 LEU A C 1
ATOM 1532 O O . LEU A 1 192 ? -7.227 -9.261 18.925 1.00 87.69 192 LEU A O 1
ATOM 1536 N N . THR A 1 193 ? -7.896 -8.908 21.051 1.00 89.19 193 THR A N 1
ATOM 1537 C CA . THR A 1 193 ? -7.241 -7.611 21.247 1.00 89.19 193 THR A CA 1
ATOM 1538 C C . THR A 1 193 ? -6.541 -7.577 22.601 1.00 89.19 193 THR A C 1
ATOM 1540 O O . THR A 1 193 ? -7.204 -7.744 23.623 1.00 89.19 193 THR A O 1
ATOM 1543 N N . GLU A 1 194 ? -5.234 -7.331 22.657 1.00 88.25 194 GLU A N 1
ATOM 1544 C CA . GLU A 1 194 ? -4.561 -7.209 23.960 1.00 88.25 194 GLU A CA 1
ATOM 1545 C C . GLU A 1 194 ? -4.809 -5.820 24.562 1.00 88.25 194 GLU A C 1
ATOM 1547 O O . GLU A 1 194 ? -5.461 -5.685 25.598 1.00 88.25 194 GLU A O 1
ATOM 1552 N N . THR A 1 195 ? -4.387 -4.762 23.875 1.00 89.31 195 THR A N 1
ATOM 1553 C CA . THR A 1 195 ? -4.504 -3.379 24.345 1.00 89.31 195 THR A CA 1
ATOM 1554 C C . THR A 1 195 ? -5.318 -2.533 23.383 1.00 89.31 195 THR A C 1
ATOM 1556 O O . THR A 1 195 ? -5.054 -2.486 22.185 1.00 89.31 195 THR A O 1
ATOM 1559 N N . TRP A 1 196 ? -6.286 -1.796 23.921 1.00 91.50 196 TRP A N 1
ATOM 1560 C CA . TRP A 1 196 ? -7.104 -0.871 23.150 1.00 91.50 196 TRP A CA 1
ATOM 1561 C C . TRP A 1 196 ? -7.172 0.508 23.798 1.00 91.50 196 TRP A C 1
ATOM 1563 O O . TRP A 1 196 ? -7.505 0.639 24.981 1.00 91.50 196 TRP A O 1
ATOM 1573 N N . THR A 1 197 ? -6.922 1.540 22.994 1.00 91.25 197 THR A N 1
ATOM 1574 C CA . THR A 1 197 ? -7.105 2.950 23.340 1.00 91.25 197 THR A CA 1
ATOM 1575 C C . THR A 1 197 ? -7.871 3.672 22.234 1.00 91.25 197 THR A C 1
ATOM 1577 O O . THR A 1 197 ? -7.460 3.627 21.080 1.00 91.25 197 THR A O 1
ATOM 1580 N N . GLY A 1 198 ? -8.971 4.370 22.525 1.00 89.25 198 GLY A N 1
ATOM 1581 C CA . GLY A 1 198 ? -9.705 5.005 21.426 1.00 89.25 198 GLY A CA 1
ATOM 1582 C C . GLY A 1 198 ? -11.110 5.518 21.692 1.00 89.25 198 GLY A C 1
ATOM 1583 O O . GLY A 1 198 ? -11.572 5.604 22.831 1.00 89.25 198 GLY A O 1
ATOM 1584 N N . ALA A 1 199 ? -11.799 5.836 20.600 1.00 88.50 199 ALA A N 1
ATOM 1585 C CA . ALA A 1 199 ? -13.215 6.180 20.587 1.00 88.50 199 ALA A CA 1
ATOM 1586 C C . ALA A 1 199 ? -13.968 5.280 19.605 1.00 88.50 199 ALA A C 1
ATOM 1588 O O . ALA A 1 199 ? -13.446 4.924 18.547 1.00 88.50 199 ALA A O 1
ATOM 1589 N N . ILE A 1 200 ? -15.196 4.917 19.958 1.00 87.56 200 ILE A N 1
ATOM 1590 C CA . ILE A 1 200 ? -16.066 4.104 19.112 1.00 87.56 200 ILE A CA 1
ATOM 1591 C C . ILE A 1 200 ? -17.369 4.851 18.934 1.00 87.56 200 ILE A C 1
ATOM 1593 O O . ILE A 1 200 ? -18.111 5.041 19.885 1.00 87.56 200 ILE A O 1
ATOM 1597 N N . GLU A 1 201 ? -17.632 5.253 17.701 1.00 89.12 201 GLU A N 1
ATOM 1598 C CA . GLU A 1 201 ? -18.877 5.894 17.281 1.00 89.12 201 GLU A CA 1
ATOM 1599 C C . GLU A 1 201 ? -19.720 4.954 16.398 1.00 89.12 201 GLU A C 1
ATOM 1601 O O . GLU A 1 201 ? -20.840 5.281 16.008 1.00 89.12 201 GLU A O 1
ATOM 1606 N N . ALA A 1 202 ? -19.199 3.760 16.096 1.00 83.62 202 ALA A N 1
ATOM 1607 C CA . ALA A 1 202 ? -19.880 2.743 15.311 1.00 83.62 202 ALA A CA 1
ATOM 1608 C C . ALA A 1 202 ? -21.109 2.166 16.035 1.00 83.62 202 ALA A C 1
ATOM 1610 O O . ALA A 1 202 ? -21.035 1.755 17.192 1.00 83.62 202 ALA A O 1
ATOM 1611 N N . GLU A 1 203 ? -22.222 2.009 15.308 1.00 79.38 203 GLU A N 1
ATOM 1612 C CA . GLU A 1 203 ? -23.434 1.361 15.841 1.00 79.38 203 GLU A CA 1
ATOM 1613 C C . GLU A 1 203 ? -23.212 -0.117 16.218 1.00 79.38 203 GLU A C 1
ATOM 1615 O O . GLU A 1 203 ? -23.955 -0.672 17.030 1.00 79.38 203 GLU A O 1
ATOM 1620 N N . VAL A 1 204 ? -22.208 -0.771 15.620 1.00 80.88 204 VAL A N 1
ATOM 1621 C CA . VAL A 1 204 ? -21.909 -2.194 15.825 1.00 80.88 204 VAL A CA 1
ATOM 1622 C C . VAL A 1 204 ? -20.407 -2.400 15.995 1.00 80.88 204 VAL A C 1
ATOM 1624 O O . VAL A 1 204 ? -19.654 -2.371 15.028 1.00 80.88 204 VAL A O 1
ATOM 1627 N N . ALA A 1 205 ? -19.980 -2.685 17.219 1.00 84.69 205 ALA A N 1
ATOM 1628 C CA . ALA A 1 205 ? -18.617 -3.095 17.529 1.00 84.69 205 ALA A CA 1
ATOM 1629 C C . ALA A 1 205 ? -18.657 -4.384 18.362 1.00 84.69 205 ALA A C 1
ATOM 1631 O O . ALA A 1 205 ? -19.389 -4.461 19.353 1.00 84.69 205 ALA A O 1
ATOM 1632 N N . GLN A 1 206 ? -17.914 -5.411 17.942 1.00 88.00 206 GLN A N 1
ATOM 1633 C CA . GLN A 1 206 ? -17.883 -6.711 18.617 1.00 88.00 206 GLN A CA 1
ATOM 1634 C C . GLN A 1 206 ? -16.446 -7.135 18.930 1.00 88.00 206 GLN A C 1
ATOM 1636 O O . GLN A 1 206 ? -15.633 -7.276 18.021 1.00 88.00 206 GLN A O 1
ATOM 1641 N N . TRP A 1 207 ? -16.172 -7.437 20.201 1.00 88.12 207 TRP A N 1
ATOM 1642 C CA . TRP A 1 207 ? -14.953 -8.119 20.648 1.00 88.12 207 TRP A CA 1
ATOM 1643 C C . TRP A 1 207 ? -15.307 -9.512 21.139 1.00 88.12 207 TRP A C 1
ATOM 1645 O O . TRP A 1 207 ? -16.228 -9.665 21.946 1.00 88.12 207 TRP A O 1
ATOM 1655 N N . ASN A 1 208 ? -14.552 -10.517 20.704 1.00 88.19 208 ASN A N 1
ATOM 1656 C CA . ASN A 1 208 ? -14.629 -11.842 21.312 1.00 88.19 208 ASN A CA 1
ATOM 1657 C C . ASN A 1 208 ? -13.708 -11.946 22.536 1.00 88.19 208 ASN A C 1
ATOM 1659 O O . ASN A 1 208 ? -14.102 -12.551 23.535 1.00 88.19 208 ASN A O 1
ATOM 1663 N N . LEU A 1 209 ? -12.530 -11.315 22.497 1.00 87.50 209 LEU A N 1
ATOM 1664 C CA . LEU A 1 209 ? -11.630 -11.179 23.639 1.00 87.50 209 LEU A CA 1
ATOM 1665 C C . LEU A 1 209 ? -10.913 -9.824 23.612 1.00 87.50 209 LEU A C 1
ATOM 1667 O O . LEU A 1 209 ? -10.383 -9.425 22.578 1.00 87.50 209 LEU A O 1
ATOM 1671 N N . ILE A 1 210 ? -10.887 -9.146 24.762 1.00 87.88 210 ILE A N 1
ATOM 1672 C CA . ILE A 1 210 ? -10.092 -7.939 24.993 1.00 87.88 210 ILE A CA 1
ATOM 1673 C C . ILE A 1 210 ? -9.438 -8.000 26.378 1.00 87.88 210 ILE A C 1
ATOM 1675 O O . ILE A 1 210 ? -10.130 -8.304 27.353 1.00 87.88 210 ILE A O 1
ATOM 1679 N N . GLU A 1 211 ? -8.131 -7.739 26.480 1.00 87.75 211 GLU A N 1
ATOM 1680 C CA . GLU A 1 211 ? -7.433 -7.777 27.776 1.00 87.75 211 GLU A CA 1
ATOM 1681 C C . GLU A 1 211 ? -7.480 -6.428 28.502 1.00 87.75 211 GLU A C 1
ATOM 1683 O O . GLU A 1 211 ? -7.853 -6.363 29.676 1.00 87.75 211 GLU A O 1
ATOM 1688 N N . THR A 1 212 ? -7.148 -5.344 27.798 1.00 89.44 212 THR A N 1
ATOM 1689 C CA . THR A 1 212 ? -7.075 -3.988 28.348 1.00 89.44 212 THR A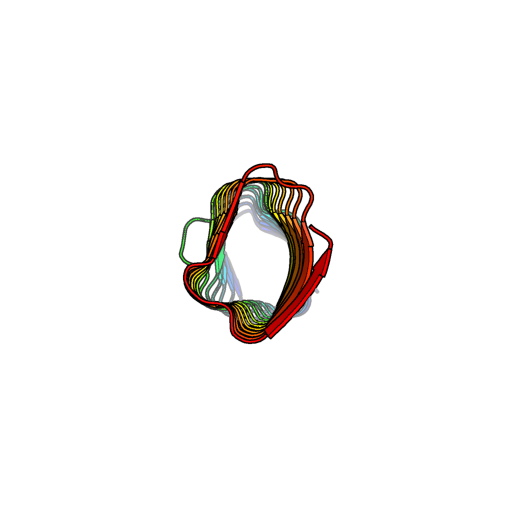 CA 1
ATOM 1690 C C . THR A 1 212 ? -7.799 -2.992 27.450 1.00 89.44 212 THR A C 1
ATOM 1692 O O . THR A 1 212 ? -7.581 -2.941 26.243 1.00 89.44 212 THR A O 1
ATOM 1695 N N . TRP A 1 213 ? -8.634 -2.146 28.056 1.00 88.19 213 TRP A N 1
ATOM 1696 C CA . TRP A 1 213 ? -9.405 -1.120 27.355 1.00 88.19 213 TRP A CA 1
ATOM 1697 C C . TRP A 1 213 ? -9.309 0.232 28.062 1.00 88.19 213 TRP A C 1
ATOM 1699 O O . TRP A 1 213 ? -9.499 0.320 29.277 1.00 88.19 213 TRP A O 1
ATOM 1709 N N . THR A 1 214 ? -9.061 1.290 27.289 1.00 89.69 214 THR A N 1
ATOM 1710 C CA . THR A 1 214 ? -9.135 2.689 27.729 1.00 89.69 214 THR A CA 1
ATOM 1711 C C . THR A 1 214 ? -9.810 3.550 26.662 1.00 89.69 214 THR A C 1
ATOM 1713 O O . THR A 1 214 ? -9.213 3.837 25.631 1.00 89.69 214 THR A O 1
ATOM 1716 N N . GLY A 1 215 ? -11.024 4.050 26.897 1.00 83.44 215 GLY A N 1
ATOM 1717 C CA . GLY A 1 215 ? -11.579 5.064 25.999 1.00 83.44 215 GLY A CA 1
ATOM 1718 C C . GLY A 1 215 ? -13.056 5.362 26.169 1.00 83.44 215 GLY A C 1
ATOM 1719 O O . GLY A 1 215 ? -13.579 5.311 27.281 1.00 83.44 215 GLY A O 1
ATOM 1720 N N . ALA A 1 216 ? -13.702 5.740 25.070 1.00 80.44 216 ALA A N 1
ATOM 1721 C CA . ALA A 1 216 ? -15.114 6.104 25.030 1.00 80.44 216 ALA A CA 1
ATOM 1722 C C . ALA A 1 216 ? -15.873 5.255 24.002 1.00 80.44 216 ALA A C 1
ATOM 1724 O O . ALA A 1 216 ? -15.327 4.893 22.960 1.00 80.44 216 ALA A O 1
ATOM 1725 N N . ILE A 1 217 ? -17.128 4.956 24.332 1.00 77.69 217 ILE A N 1
ATOM 1726 C CA . ILE A 1 217 ? -18.152 4.349 23.474 1.00 77.69 217 ILE A CA 1
ATOM 1727 C C . ILE A 1 217 ? -19.390 5.234 23.601 1.00 77.69 217 ILE A C 1
ATOM 1729 O O . ILE A 1 217 ? -19.655 5.668 24.752 1.00 77.69 217 ILE A O 1
#

Mean predicted aligned error: 8.33 Å

Nearest PDB structures (foldseek):
  4opw-assembly2_B  TM=2.592E-01  e=7.583E+00  Parabacteroides merdae ATCC 43184

Sequence (217 aa):
IWTGTVGASAGWNLVEIWTGVAEAPTEWKLTETWSATIESPVEWQLIEEWMGTISTPAMWNLVETWTGAPSAPVQWQLIETWTGTIETPVVGEWQLIETWTGIIEVPAEWQLMETWAGTIQAPAEWRLIEAWTGVAEAPTEWKLIETWSGAIEAPTKWQLIEEWMGTISAPSVWDLIESWTGAVEAPVTWQLTETWTGAIEAEVAQWNLIETWTGAI